Protein AF-A0AAZ3PY47-F1 (afdb_monomer)

Foldseek 3Di:
DVVVVVVVVVVPPPVPPVVVVVVVVVVVVVVVVVVVVVVVVVVVVVVVVVVVVVVVVVVVVVVVVVVVVVVVVVVVVVPPPVPVVVVVVVVVVVVVVVVVVVVVVVVVVVVVVVVVVVVCVVVVDDDPVVDDDDDDPPDPVVVVVVVVVVVVVVVVVVVVVVVVVVVCCVVVDDDDPDDDDDDPPPPDPPPPVSVVVVVVVVVVVVVVVVVVVVVVVVVVVVQVVCCVPPQWRWDDDDPQKIWTDGVPDPDPPDIWIWGDDPDPDDDIDTDDDDDD

Sequence (276 aa):
MRAILESYDSELSSSDYTPQLSRRLREAEDVLTKTQNHNTEMEVLLTKAQEESGALKLQVQTMELELEVMKKQQDSVAEGNPLATNEEVNTLRLKIEELEGERQRLEEQNNVLELRLERHNLQGDYNPVKTKVLHFSLNPTSMAKQQRVEEVEALRAEVECLRERLRSLQTGGAVPLAAAAGETSLSLPPSQEVLDLRKQMETAELKNQRLKEVFQRKIQEFRTVCYVLTGYQIDITTENQYRLTSVYAEHMDDSLLFKVQTHKMGDGEMKGEMGG

Mean predicted aligned error: 21.72 Å

Solvent-accessible surface area (backbone atoms only — not comparable to full-atom values): 16047 Å² total; per-residue (Å²): 113,65,72,62,49,52,52,55,56,52,71,69,39,80,86,61,49,66,67,54,53,55,50,53,50,49,54,49,50,53,49,49,52,51,52,50,52,50,50,54,51,50,52,52,52,50,52,51,53,52,52,54,53,50,54,51,52,52,52,51,54,52,53,53,52,52,51,55,52,53,49,54,52,52,55,59,58,64,70,57,53,64,62,64,55,46,52,50,51,49,54,51,50,53,49,48,53,52,51,51,52,52,49,51,54,50,50,54,51,47,53,54,49,48,54,51,48,51,54,39,50,76,72,65,60,77,54,75,90,84,48,85,90,83,77,69,87,88,34,75,68,55,52,53,52,49,51,54,49,53,52,53,50,49,53,47,51,51,53,48,50,51,50,49,53,50,48,51,47,56,74,72,47,80,78,76,102,80,76,80,92,72,87,78,83,72,86,64,78,75,50,72,65,55,52,51,50,48,52,50,48,52,53,51,50,52,50,52,50,52,49,52,52,51,50,52,50,51,51,51,52,50,37,50,51,44,24,74,75,71,41,35,44,68,42,80,77,55,96,58,30,39,36,35,34,49,76,83,47,93,48,97,81,54,53,47,47,34,44,60,61,94,56,92,74,93,65,74,52,78,55,85,71,82,84,129

Organism: Oncorhynchus tshawyts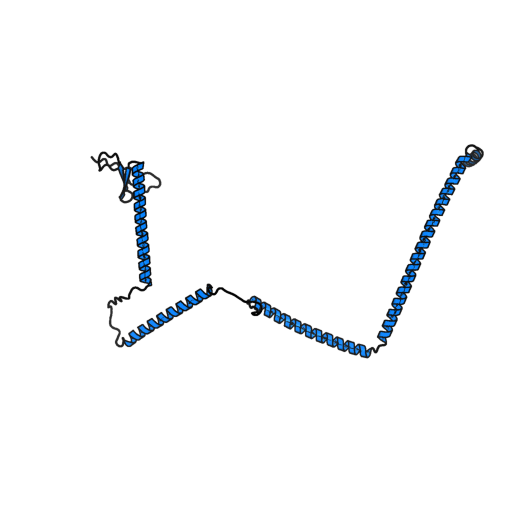cha (NCBI:txid74940)

Nearest PDB structures (foldseek):
  7b1h-assembly2_E  TM=8.082E-01  e=1.335E-08  Homo sapiens
  7b1h-assembly1_A  TM=8.902E-01  e=7.809E-08  Homo sapiens
  7b1j-assembly1_A  TM=8.615E-01  e=1.378E-07  Homo sapiens
  7b1j-assembly1_B  TM=8.310E-01  e=1.563E-07  Homo sapiens
  4dzo-assembly1_A  TM=7.255E-01  e=6.883E-08  Homo sapiens

Structure (mmCIF, N/CA/C/O backbone):
data_AF-A0AAZ3PY47-F1
#
_entry.id   AF-A0AAZ3PY47-F1
#
loop_
_atom_site.group_PDB
_atom_site.id
_atom_site.type_symbol
_atom_site.label_atom_id
_atom_site.label_alt_id
_atom_site.label_comp_id
_atom_site.label_asym_id
_atom_site.label_entity_id
_atom_site.label_seq_id
_atom_site.pdbx_PDB_ins_code
_atom_site.Cartn_x
_atom_site.Cartn_y
_atom_site.Cartn_z
_atom_site.occupancy
_atom_site.B_iso_or_equiv
_atom_site.auth_seq_id
_atom_site.auth_comp_id
_atom_site.auth_asym_id
_atom_site.auth_atom_id
_atom_site.pdbx_PDB_model_num
ATOM 1 N N . MET A 1 1 ? -55.418 62.988 86.300 1.00 54.75 1 MET A N 1
ATOM 2 C CA . MET A 1 1 ? -56.729 63.018 86.990 1.00 54.75 1 MET A CA 1
ATOM 3 C C . MET A 1 1 ? -57.811 63.747 86.192 1.00 54.75 1 MET A C 1
ATOM 5 O O . MET A 1 1 ? -58.896 63.198 86.134 1.00 54.75 1 MET A O 1
ATOM 9 N N . ARG A 1 2 ? -57.550 64.883 85.512 1.00 50.84 2 ARG A N 1
ATOM 10 C CA . ARG A 1 2 ? -58.555 65.504 84.612 1.00 50.84 2 ARG A CA 1
ATOM 11 C C . ARG A 1 2 ? -58.967 64.633 83.422 1.00 50.84 2 ARG A C 1
ATOM 13 O O . ARG A 1 2 ? -60.152 64.509 83.208 1.00 50.84 2 ARG A O 1
ATOM 20 N N . ALA A 1 3 ? -58.037 63.948 82.753 1.00 58.88 3 ALA A N 1
ATOM 21 C CA . ALA A 1 3 ? -58.363 63.123 81.577 1.00 58.88 3 ALA A CA 1
ATOM 22 C C . ALA A 1 3 ? -59.323 61.944 81.862 1.00 58.88 3 ALA A C 1
ATOM 24 O O . ALA A 1 3 ? -60.084 61.550 80.990 1.00 58.88 3 ALA A O 1
ATOM 25 N N . ILE A 1 4 ? -59.295 61.391 83.083 1.00 61.53 4 ILE A N 1
ATOM 26 C CA . ILE A 1 4 ? -60.211 60.318 83.522 1.00 61.53 4 ILE A CA 1
ATOM 27 C C . ILE A 1 4 ? -61.574 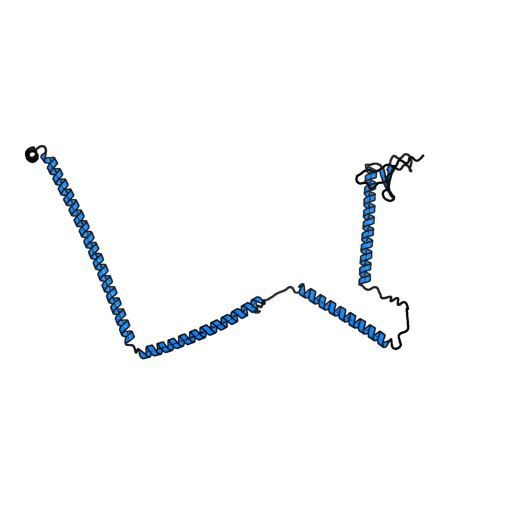60.908 83.915 1.00 61.53 4 ILE A C 1
ATOM 29 O O . ILE A 1 4 ? -62.609 60.289 83.724 1.00 61.53 4 ILE A O 1
ATOM 33 N N . LEU A 1 5 ? -61.586 62.128 84.453 1.00 57.84 5 LEU A N 1
ATOM 34 C CA . LEU A 1 5 ? -62.830 62.849 84.715 1.00 57.84 5 LEU A CA 1
ATOM 35 C C . LEU A 1 5 ? -63.483 63.326 83.410 1.00 57.84 5 LEU A C 1
ATOM 37 O O . LEU A 1 5 ? -64.683 63.166 83.268 1.00 57.84 5 LEU A O 1
ATOM 41 N N . GLU A 1 6 ? -62.705 63.797 82.431 1.00 61.56 6 GLU A N 1
ATOM 42 C CA . GLU A 1 6 ? -63.175 64.108 81.073 1.00 61.56 6 GLU A CA 1
ATOM 43 C C . GLU A 1 6 ? -63.691 62.864 80.348 1.00 61.56 6 GLU A C 1
ATOM 45 O O . GLU A 1 6 ? -64.690 62.964 79.642 1.00 61.56 6 GLU A O 1
ATOM 50 N N . SER A 1 7 ? -63.080 61.685 80.548 1.00 61.81 7 SER A N 1
ATOM 51 C CA . SER A 1 7 ? -63.635 60.447 79.989 1.00 61.81 7 SER A CA 1
ATOM 52 C C . SER A 1 7 ? -64.997 60.115 80.607 1.00 61.81 7 SER A C 1
ATOM 54 O O . SER A 1 7 ? -65.922 59.804 79.868 1.00 61.81 7 SER A O 1
ATOM 56 N N . TYR A 1 8 ? -65.161 60.273 81.925 1.00 60.69 8 TYR A N 1
ATOM 57 C CA . TYR A 1 8 ? -66.451 60.074 82.603 1.00 60.69 8 TYR A CA 1
ATOM 58 C C . TYR A 1 8 ? -67.503 61.147 82.256 1.00 60.69 8 TYR A C 1
ATOM 60 O O . TYR A 1 8 ? -68.677 60.811 82.120 1.00 60.69 8 TYR A O 1
ATOM 68 N N . ASP A 1 9 ? -67.111 62.410 82.053 1.00 56.94 9 ASP A N 1
ATOM 69 C CA . ASP A 1 9 ? -68.027 63.471 81.596 1.00 56.94 9 ASP A CA 1
ATOM 70 C C . ASP A 1 9 ? -68.456 63.254 80.134 1.00 56.94 9 ASP A C 1
ATOM 72 O O . ASP A 1 9 ? -69.614 63.495 79.791 1.00 56.94 9 ASP A O 1
ATOM 76 N N . SER A 1 10 ? -67.570 62.726 79.278 1.00 57.78 10 SER A N 1
ATOM 77 C CA . SER A 1 10 ? -67.934 62.317 77.912 1.00 57.78 10 SER A CA 1
ATOM 78 C C . SER A 1 10 ? -68.820 61.064 77.862 1.00 57.78 10 SER A C 1
ATOM 80 O O . SER A 1 10 ? -69.597 60.906 76.928 1.00 57.78 10 SER A O 1
ATOM 82 N N . GLU A 1 11 ? -68.775 60.192 78.877 1.00 58.62 11 GLU A N 1
ATOM 83 C CA . GLU A 1 11 ? -69.677 59.032 78.984 1.00 58.62 11 GLU A CA 1
ATOM 84 C C . GLU A 1 11 ? -71.129 59.426 79.323 1.00 58.62 11 GLU A C 1
ATOM 86 O O . GLU A 1 11 ? -72.047 58.626 79.135 1.00 58.62 11 GLU A O 1
ATOM 91 N N . LEU A 1 12 ? -71.364 60.663 79.777 1.00 54.53 12 LEU A N 1
ATOM 92 C CA . LEU A 1 12 ? -72.698 61.193 80.081 1.00 54.53 12 LEU A CA 1
ATOM 93 C C . LEU A 1 12 ? -73.319 61.988 78.914 1.00 54.53 12 LEU A C 1
ATOM 95 O O . LEU A 1 12 ? -74.522 62.271 78.951 1.00 54.53 12 LEU A O 1
ATOM 99 N N . SER A 1 13 ? -72.560 62.318 77.856 1.00 55.88 13 SER A N 1
ATOM 100 C CA . SER A 1 13 ? -73.110 62.939 76.643 1.00 55.88 13 SER A CA 1
ATOM 101 C C . SER A 1 13 ? -73.646 61.870 75.680 1.00 55.88 13 SER A C 1
ATOM 103 O O . SER A 1 13 ? -72.937 61.217 74.918 1.00 55.88 13 SER A O 1
ATOM 105 N N . SER A 1 14 ? -74.968 61.707 75.677 1.00 56.72 14 SER A N 1
ATOM 106 C CA . SER A 1 14 ? -75.684 60.757 74.807 1.00 56.72 14 SER A CA 1
ATOM 107 C C . SER A 1 14 ? -75.451 60.946 73.294 1.00 56.72 14 SER A C 1
ATOM 109 O O . SER A 1 14 ? -75.757 60.034 72.525 1.00 56.72 14 SER A O 1
ATOM 111 N N . SER A 1 15 ? -74.889 62.077 72.844 1.00 58.06 15 SER A N 1
ATOM 112 C CA . SER A 1 15 ? -74.589 62.320 71.425 1.00 58.06 15 SER A CA 1
ATOM 113 C C . SER A 1 15 ? -73.331 61.605 70.915 1.00 58.06 15 SER A C 1
ATOM 115 O O . SER A 1 15 ? -73.292 61.257 69.736 1.00 58.06 15 SER A O 1
ATOM 117 N N . ASP A 1 16 ? -72.342 61.326 71.774 1.00 55.41 16 ASP A N 1
ATOM 118 C CA . ASP A 1 16 ? -71.032 60.777 71.363 1.00 55.41 16 ASP A CA 1
ATOM 119 C C . ASP A 1 16 ? -70.881 59.264 71.630 1.00 55.41 16 ASP A C 1
ATOM 121 O O . ASP A 1 16 ? -69.935 58.624 71.163 1.00 55.41 16 ASP A O 1
ATOM 125 N N . TYR A 1 17 ? -71.853 58.664 72.323 1.00 64.81 17 TYR A N 1
ATOM 126 C CA . TYR A 1 17 ? -71.844 57.270 72.788 1.00 64.81 17 TYR A CA 1
ATOM 127 C C . TYR A 1 17 ? -71.986 56.222 71.660 1.00 64.81 17 TYR A C 1
ATOM 129 O O . TYR A 1 17 ? -71.305 55.192 71.633 1.00 64.81 17 TYR A O 1
ATOM 137 N N . THR A 1 18 ? -72.841 56.491 70.673 1.00 70.31 18 THR A N 1
ATOM 138 C CA . THR A 1 18 ? -73.156 55.566 69.566 1.00 70.31 18 THR A CA 1
ATOM 139 C C . THR A 1 18 ? -71.958 55.218 68.651 1.00 70.31 18 THR A C 1
ATOM 141 O O . THR A 1 18 ? -71.765 54.033 68.340 1.00 70.31 18 THR A O 1
ATOM 144 N N . PRO A 1 19 ? -71.108 56.173 68.208 1.00 75.19 19 PRO A N 1
ATOM 145 C CA . PRO A 1 19 ? -69.948 55.854 67.366 1.00 75.19 19 PRO A CA 1
ATOM 146 C C . PRO A 1 19 ? -68.824 55.121 68.119 1.00 75.19 19 PRO A C 1
ATOM 148 O O . PRO A 1 19 ? -68.133 54.289 67.527 1.00 75.19 19 PRO A O 1
ATOM 151 N N . GLN A 1 20 ? -68.650 55.378 69.419 1.00 78.44 20 GLN A N 1
ATOM 152 C CA . GLN A 1 20 ? -67.618 54.738 70.244 1.00 78.44 20 GLN A CA 1
ATOM 153 C C . GLN A 1 20 ? -67.918 53.250 70.481 1.00 78.44 20 GLN A C 1
ATOM 155 O O . GLN A 1 20 ? -67.022 52.412 70.349 1.00 78.44 20 GLN A O 1
ATOM 160 N N . LEU A 1 21 ? -69.180 52.897 70.751 1.00 80.31 21 LEU A N 1
ATOM 161 C CA . LEU A 1 21 ? -69.612 51.502 70.893 1.00 80.31 21 LEU A CA 1
ATOM 162 C C . LEU A 1 21 ? -69.432 50.717 69.585 1.00 80.31 21 LEU A C 1
ATOM 164 O O . LEU A 1 21 ? -68.900 49.610 69.595 1.00 80.31 21 LEU A O 1
ATOM 168 N N . SER A 1 22 ? -69.800 51.324 68.453 1.00 82.50 22 SER A N 1
ATOM 169 C CA . SER A 1 22 ? -69.640 50.724 67.120 1.00 82.50 22 SER A CA 1
ATOM 170 C C . SER A 1 22 ? -68.170 50.459 66.775 1.00 82.50 22 SER A C 1
ATOM 172 O O . SER A 1 22 ? -67.844 49.449 66.154 1.00 82.50 22 SER A O 1
ATOM 174 N N . ARG A 1 23 ? -67.261 51.343 67.210 1.00 84.69 23 ARG A N 1
ATOM 175 C CA . ARG A 1 23 ? -65.814 51.146 67.064 1.00 84.69 23 ARG A CA 1
ATOM 176 C C . ARG A 1 23 ? -65.310 49.970 67.905 1.00 84.69 23 ARG A C 1
ATOM 178 O O . ARG A 1 23 ? -64.588 49.137 67.372 1.00 84.69 23 ARG A O 1
ATOM 185 N N . ARG A 1 24 ? -65.714 49.870 69.178 1.00 85.19 24 ARG A N 1
ATOM 186 C CA . ARG A 1 24 ? -65.320 48.745 70.051 1.00 85.19 24 ARG A CA 1
ATOM 187 C C . ARG A 1 24 ? -65.887 47.412 69.571 1.00 85.19 24 ARG A C 1
ATOM 189 O O . ARG A 1 24 ? -65.191 46.406 69.655 1.00 85.19 24 ARG A O 1
ATOM 196 N N . LEU A 1 25 ? -67.116 47.406 69.052 1.00 87.19 25 LEU A N 1
ATOM 197 C CA . LEU A 1 25 ? -67.716 46.222 68.440 1.00 87.19 25 LEU A CA 1
ATOM 198 C C . LEU A 1 25 ? -66.896 45.765 67.228 1.00 87.19 25 LEU A C 1
ATOM 200 O O . LEU A 1 25 ? -66.514 44.604 67.171 1.00 87.19 25 LEU A O 1
ATOM 204 N N . ARG A 1 26 ? -66.533 46.690 66.328 1.00 88.62 26 ARG A N 1
ATOM 205 C CA . ARG A 1 26 ? -65.683 46.382 65.169 1.00 88.62 26 ARG A CA 1
ATOM 206 C C . ARG A 1 26 ? -64.303 45.866 65.577 1.00 88.62 26 ARG A C 1
ATOM 208 O O . ARG A 1 26 ? -63.831 44.890 65.017 1.00 88.62 26 ARG A O 1
ATOM 215 N N . GLU A 1 27 ? -63.665 46.488 66.568 1.00 89.81 27 GLU A N 1
ATOM 216 C CA . GLU A 1 27 ? -62.376 46.023 67.097 1.00 89.81 27 GLU A CA 1
ATOM 217 C C . GLU A 1 27 ? -62.490 44.606 67.698 1.00 89.81 27 GLU A C 1
ATOM 219 O O . GLU A 1 27 ? -61.600 43.781 67.496 1.00 89.81 27 GLU A O 1
ATOM 224 N N . ALA A 1 28 ? -63.590 44.292 68.391 1.00 87.75 28 ALA A N 1
ATOM 225 C CA . ALA A 1 28 ? -63.849 42.955 68.926 1.00 87.75 28 ALA A CA 1
ATOM 226 C C . ALA A 1 28 ? -64.136 41.920 67.821 1.00 87.75 28 ALA A C 1
ATOM 228 O O . ALA A 1 28 ? -63.630 40.802 67.896 1.00 87.75 28 ALA A O 1
ATOM 229 N N . GLU A 1 29 ? -64.893 42.287 66.786 1.00 90.88 29 GLU A N 1
ATOM 230 C CA . GLU A 1 29 ? -65.136 41.459 65.596 1.00 90.88 29 GLU A CA 1
ATOM 231 C C . GLU A 1 29 ? -63.836 41.204 64.813 1.00 90.88 29 GLU A C 1
ATOM 233 O O . GLU A 1 29 ? -63.563 40.072 64.413 1.00 90.88 29 GLU A O 1
ATOM 238 N N . ASP A 1 30 ? -62.975 42.213 64.664 1.00 94.12 30 ASP A N 1
ATOM 239 C CA . ASP A 1 30 ? -61.656 42.081 64.036 1.00 94.12 30 ASP A CA 1
ATOM 240 C C . ASP A 1 30 ? -60.734 41.147 64.836 1.00 94.12 30 ASP A C 1
ATOM 242 O O . ASP A 1 30 ? -59.977 40.361 64.263 1.00 94.12 30 ASP A O 1
ATOM 246 N N . VAL A 1 31 ? -60.771 41.210 66.171 1.00 93.44 31 VAL A N 1
ATOM 247 C CA . VAL A 1 31 ? -60.013 40.277 67.020 1.00 93.44 31 VAL A CA 1
ATOM 248 C C . VAL A 1 31 ? -60.589 38.867 66.913 1.00 93.44 31 VAL A C 1
ATOM 250 O O . VAL A 1 31 ? -59.824 37.922 66.735 1.00 93.44 31 VAL A O 1
ATOM 253 N N . LEU A 1 32 ? -61.914 38.716 66.953 1.00 94.50 32 LEU A N 1
ATOM 254 C CA . LEU A 1 32 ? -62.579 37.418 66.841 1.00 94.50 32 LEU A CA 1
ATOM 255 C C . LEU A 1 32 ? -62.263 36.742 65.504 1.00 94.50 32 LEU A C 1
ATOM 257 O O . LEU A 1 32 ? -61.883 35.574 65.486 1.00 94.50 32 LEU A O 1
ATOM 261 N N . THR A 1 33 ? -62.362 37.479 64.397 1.00 93.94 33 THR A N 1
ATOM 262 C CA . THR A 1 33 ? -62.039 36.964 63.058 1.00 93.94 33 THR A CA 1
ATOM 263 C C . THR A 1 33 ? -60.568 36.575 62.942 1.00 93.94 33 THR A C 1
ATOM 265 O O . THR A 1 33 ? -60.266 35.510 62.408 1.00 93.94 33 THR A O 1
ATOM 268 N N . LYS A 1 34 ? -59.639 37.361 63.504 1.00 95.38 34 LYS A N 1
ATOM 269 C CA . LYS A 1 34 ? -58.212 36.992 63.565 1.00 95.38 34 LYS A CA 1
ATOM 270 C C . LYS A 1 34 ? -57.974 35.723 64.376 1.00 95.38 34 LYS A C 1
ATOM 272 O O . LYS A 1 34 ? -57.234 34.854 63.922 1.00 95.38 34 LYS A O 1
ATOM 277 N N . THR A 1 35 ? -58.593 35.595 65.547 1.00 94.62 35 THR A N 1
ATOM 278 C CA . THR A 1 35 ? -58.472 34.392 66.381 1.00 94.62 35 THR A CA 1
ATOM 279 C C . THR A 1 35 ? -59.083 33.176 65.695 1.00 94.62 35 THR A C 1
ATOM 281 O O . THR A 1 35 ? -58.491 32.102 65.733 1.00 94.62 35 THR A O 1
ATOM 284 N N . GLN A 1 36 ? -60.225 33.333 65.025 1.00 94.62 36 GLN A N 1
ATOM 285 C CA . GLN A 1 36 ? -60.854 32.255 64.271 1.00 94.62 36 GLN A CA 1
ATOM 286 C C . GLN A 1 36 ? -59.967 31.809 63.105 1.00 94.62 36 GLN A C 1
ATOM 288 O O . GLN A 1 36 ? -59.697 30.619 62.983 1.00 94.62 36 GLN A O 1
ATOM 293 N N . ASN A 1 37 ? -59.435 32.749 62.319 1.00 95.25 37 ASN A N 1
ATOM 294 C CA . ASN A 1 37 ? -58.496 32.446 61.238 1.00 95.25 37 ASN A CA 1
ATOM 295 C C . ASN A 1 37 ? -57.243 31.730 61.766 1.00 95.25 37 ASN A C 1
ATOM 297 O O . ASN A 1 37 ? -56.838 30.715 61.206 1.00 95.25 37 ASN A O 1
ATOM 301 N N . HIS A 1 38 ? -56.674 32.196 62.880 1.00 95.75 38 HIS A N 1
ATOM 302 C CA . HIS A 1 38 ? -55.526 31.542 63.503 1.00 95.75 38 HIS A CA 1
ATOM 303 C C . HIS A 1 38 ? -55.852 30.127 64.003 1.00 95.75 38 HIS A C 1
ATOM 305 O O . HIS A 1 38 ? -55.064 29.214 63.788 1.00 95.75 38 HIS A O 1
ATOM 311 N N . ASN A 1 39 ? -57.025 29.910 64.609 1.00 93.44 39 ASN A N 1
ATOM 312 C CA . ASN A 1 39 ? -57.463 28.567 65.000 1.00 93.44 39 ASN A CA 1
ATOM 313 C C . ASN A 1 39 ? -57.589 27.645 63.782 1.00 93.44 39 ASN A C 1
ATOM 315 O O . ASN A 1 39 ? -57.079 26.530 63.824 1.00 93.44 39 ASN A O 1
ATOM 319 N N . THR A 1 40 ? -58.181 28.119 62.678 1.00 96.25 40 THR A N 1
ATOM 320 C CA . THR A 1 40 ? -58.256 27.314 61.448 1.00 96.25 40 THR A CA 1
ATOM 321 C C . THR A 1 40 ? -56.875 27.008 60.869 1.00 96.25 40 THR A C 1
ATOM 323 O O . THR A 1 40 ? -56.629 25.895 60.415 1.00 96.25 40 THR A O 1
ATOM 326 N N . GLU A 1 41 ? -55.937 27.957 60.931 1.00 96.38 41 GLU A N 1
ATOM 327 C CA . GLU A 1 41 ? -54.557 27.747 60.489 1.00 96.38 41 GLU A CA 1
ATOM 328 C C . GLU A 1 41 ? -53.843 26.703 61.362 1.00 96.38 41 GLU A C 1
ATOM 330 O O . GLU A 1 41 ? -53.192 25.797 60.841 1.00 96.38 41 GLU A O 1
ATOM 335 N N . MET A 1 42 ? -54.020 26.767 62.684 1.00 96.06 42 MET A N 1
ATOM 336 C CA . MET A 1 42 ? -53.454 25.793 63.618 1.00 96.06 42 MET A CA 1
ATOM 337 C C . MET A 1 42 ? -54.044 24.388 63.438 1.00 96.06 42 MET A C 1
ATOM 339 O O . MET A 1 42 ? -53.301 23.411 63.518 1.00 96.06 42 MET A O 1
ATOM 343 N N . GLU A 1 43 ? -55.341 24.262 63.150 1.00 95.12 43 GLU A N 1
ATOM 344 C CA . GLU A 1 43 ? -55.978 22.976 62.825 1.00 95.12 43 GLU A CA 1
ATOM 345 C C . GLU A 1 43 ? -55.414 22.373 61.528 1.00 95.12 43 GLU A C 1
ATOM 347 O O . GLU A 1 43 ? -55.128 21.173 61.468 1.00 95.12 43 GLU A O 1
ATOM 352 N N . VAL A 1 44 ? -55.175 23.200 60.505 1.00 96.50 44 VAL A N 1
ATOM 353 C CA . VAL A 1 44 ? -54.531 22.765 59.254 1.00 96.50 44 VAL A CA 1
ATOM 354 C C . VAL A 1 44 ? -53.089 22.310 59.502 1.00 96.50 44 VAL A C 1
ATOM 356 O O . VAL A 1 44 ? -52.666 21.275 58.989 1.00 96.50 44 VAL A O 1
ATOM 359 N N . LEU A 1 45 ? -52.321 23.035 60.319 1.00 96.69 45 LEU A N 1
ATOM 360 C CA . LEU A 1 45 ? -50.956 22.626 60.661 1.00 96.69 45 LEU A CA 1
ATOM 361 C C . LEU A 1 45 ? -50.928 21.325 61.472 1.00 96.69 45 LEU A C 1
ATOM 363 O O . LEU A 1 45 ? -50.074 20.472 61.231 1.00 96.69 45 LEU A O 1
ATOM 367 N N . LEU A 1 46 ? -51.868 21.150 62.402 1.00 96.44 46 LEU A N 1
ATOM 368 C CA . LEU A 1 46 ? -51.966 19.947 63.225 1.00 96.44 46 LEU A CA 1
ATOM 369 C C . LEU A 1 46 ? -52.343 18.716 62.391 1.00 96.44 46 LEU A C 1
ATOM 371 O O . LEU A 1 46 ? -51.713 17.668 62.530 1.00 96.44 46 LEU A O 1
ATOM 375 N N . THR A 1 47 ? -53.321 18.849 61.493 1.00 95.62 47 THR A N 1
ATOM 376 C CA . THR A 1 47 ? -53.713 17.767 60.575 1.00 95.62 47 THR A CA 1
ATOM 377 C C . THR A 1 47 ? -52.564 17.380 59.648 1.00 95.62 47 THR A C 1
ATOM 379 O O . THR A 1 47 ? -52.230 16.198 59.561 1.00 95.62 47 THR A O 1
ATOM 382 N N . LYS A 1 48 ? -51.866 18.362 59.065 1.00 96.31 48 LYS A N 1
ATOM 383 C CA . LYS A 1 48 ? -50.676 18.116 58.241 1.00 96.31 48 LYS A CA 1
ATOM 384 C C . LYS A 1 48 ? -49.566 17.390 59.011 1.00 96.31 48 LYS A C 1
ATOM 386 O O . LYS A 1 48 ? -49.028 16.398 58.525 1.00 96.31 48 LYS A O 1
ATOM 391 N N . ALA A 1 49 ? -49.244 17.834 60.226 1.00 95.88 49 ALA A N 1
ATOM 392 C CA . ALA A 1 49 ? -48.229 17.183 61.058 1.00 95.88 49 ALA A CA 1
ATOM 393 C C . ALA A 1 49 ? -48.619 15.740 61.436 1.00 95.88 49 ALA A C 1
ATOM 395 O O . ALA A 1 49 ? -47.763 14.857 61.529 1.00 95.88 49 ALA A O 1
ATOM 396 N N . GLN A 1 50 ? -49.914 15.480 61.640 1.00 95.12 50 GLN A N 1
ATOM 397 C CA . GLN A 1 50 ? -50.421 14.146 61.944 1.00 95.12 50 GLN A CA 1
ATOM 398 C C . GLN A 1 50 ? -50.327 13.200 60.736 1.00 95.12 50 GLN A C 1
ATOM 400 O O . GLN A 1 50 ? -49.942 12.041 60.908 1.00 95.12 50 GLN A O 1
ATOM 405 N N . GLU A 1 51 ? -50.609 13.686 59.525 1.00 96.00 51 GLU A N 1
ATOM 406 C CA . GLU A 1 51 ? -50.417 12.935 58.277 1.00 96.00 51 GLU A CA 1
ATOM 407 C C . GLU A 1 51 ? -48.937 12.607 58.029 1.00 96.00 51 GLU A C 1
ATOM 409 O O . GLU A 1 51 ? -48.597 11.448 57.779 1.00 96.00 51 GLU A O 1
ATOM 414 N N . GLU A 1 52 ? -48.040 13.589 58.180 1.00 95.88 52 GLU A N 1
ATOM 415 C CA . GLU A 1 52 ? -46.589 13.396 58.036 1.00 95.88 52 GLU A CA 1
ATOM 416 C C . GLU A 1 52 ? -46.046 12.382 59.060 1.00 95.88 52 GLU A C 1
ATOM 418 O O . GLU A 1 52 ? -45.279 11.481 58.710 1.00 95.88 52 GLU A O 1
ATOM 423 N N . SER A 1 53 ? -46.494 12.460 60.319 1.00 94.25 53 SER A N 1
ATOM 424 C CA . SER A 1 53 ? -46.135 11.479 61.354 1.00 94.25 53 SER A CA 1
ATOM 425 C C . SER A 1 53 ? -46.638 10.070 61.019 1.00 94.25 53 SER A C 1
ATOM 427 O O . SER A 1 53 ? -45.924 9.088 61.243 1.00 94.25 53 SER A O 1
ATOM 429 N N . GLY A 1 54 ? -47.850 9.952 60.470 1.00 95.75 54 GLY A N 1
ATOM 430 C CA . GLY A 1 54 ? -48.408 8.681 60.008 1.00 95.75 54 GLY A CA 1
ATOM 431 C C . GLY A 1 54 ? -47.595 8.068 58.866 1.00 95.75 54 GLY A C 1
ATOM 432 O O . GLY A 1 54 ? -47.249 6.887 58.924 1.00 95.75 54 GLY A O 1
ATOM 433 N N . ALA A 1 55 ? -47.223 8.878 57.873 1.00 95.50 55 ALA A N 1
ATOM 434 C CA . ALA A 1 55 ? -46.414 8.444 56.737 1.00 95.50 55 ALA A CA 1
ATOM 435 C C . ALA A 1 55 ? -45.025 7.945 57.170 1.00 95.50 55 ALA A C 1
ATOM 437 O O . ALA A 1 55 ? -44.597 6.868 56.752 1.00 95.50 55 ALA A O 1
ATOM 438 N N . LEU A 1 56 ? -44.347 8.678 58.060 1.00 95.12 56 LEU A N 1
ATOM 439 C CA . LEU A 1 56 ? -43.037 8.275 58.580 1.00 95.12 56 LEU A CA 1
ATOM 440 C C . LEU A 1 56 ? -43.102 6.962 59.372 1.00 95.12 56 LEU A C 1
ATOM 442 O O . LEU A 1 56 ? -42.228 6.113 59.217 1.00 95.12 56 LEU A O 1
ATOM 446 N N . LYS A 1 57 ? -44.150 6.743 60.177 1.00 96.38 57 LYS A N 1
ATOM 447 C CA . LYS A 1 57 ? -44.332 5.474 60.909 1.00 96.38 57 LYS A CA 1
ATOM 448 C C . LYS A 1 57 ? -44.479 4.276 59.973 1.00 96.38 57 LYS A C 1
ATOM 450 O O . LYS A 1 57 ? -43.902 3.227 60.246 1.00 96.38 57 LYS A O 1
ATOM 455 N N . LEU A 1 58 ? -45.223 4.429 58.877 1.00 95.12 58 LEU A N 1
ATOM 456 C CA . LEU A 1 58 ? -45.374 3.369 57.876 1.00 95.12 58 LEU A CA 1
ATOM 457 C C . LEU A 1 58 ? -44.050 3.065 57.167 1.00 95.12 58 LEU A C 1
ATOM 459 O O . LEU A 1 58 ? -43.730 1.896 56.951 1.00 95.12 58 LEU A O 1
ATOM 463 N N . GLN A 1 59 ? -43.255 4.093 56.852 1.00 95.25 59 GLN A N 1
ATOM 464 C CA . GLN A 1 59 ? -41.921 3.898 56.279 1.00 95.25 59 GLN A CA 1
ATOM 465 C C . GLN A 1 59 ? -41.006 3.125 57.233 1.00 95.25 59 GLN A C 1
ATOM 467 O O . GLN A 1 59 ? -40.390 2.149 56.815 1.00 95.25 59 GLN A O 1
ATOM 472 N N . VAL A 1 60 ? -40.976 3.497 58.517 1.00 95.56 60 VAL A N 1
ATOM 473 C CA . VAL A 1 60 ? -40.170 2.796 59.530 1.00 95.56 60 VAL A CA 1
ATOM 474 C C . VAL A 1 60 ? -40.580 1.326 59.646 1.00 95.56 60 VAL A C 1
ATOM 476 O O . VAL A 1 60 ? -39.718 0.459 59.555 1.00 95.56 60 VAL A O 1
ATOM 479 N N . GLN A 1 61 ? -41.879 1.025 59.746 1.00 95.38 61 GLN A N 1
ATOM 480 C CA . GLN A 1 61 ? -42.355 -0.366 59.804 1.00 95.38 61 GLN A CA 1
ATOM 481 C C . GLN A 1 61 ? -41.986 -1.170 58.553 1.00 95.38 61 GLN A C 1
ATOM 483 O O . GLN A 1 61 ? -41.646 -2.348 58.649 1.00 95.38 61 GLN A O 1
ATOM 488 N N . THR A 1 62 ? -42.034 -0.542 57.376 1.00 94.56 62 THR A N 1
ATOM 489 C CA . THR A 1 62 ? -41.649 -1.200 56.119 1.00 94.56 62 THR A CA 1
ATOM 490 C C . THR A 1 62 ? -40.161 -1.556 56.131 1.00 94.56 62 THR A C 1
ATOM 492 O O . THR A 1 62 ? -39.803 -2.701 55.863 1.00 94.56 62 THR A O 1
ATOM 495 N N . MET A 1 63 ? -39.300 -0.615 56.529 1.00 93.94 63 MET A N 1
ATOM 496 C CA . MET A 1 63 ? -37.855 -0.846 56.623 1.00 93.94 63 MET A CA 1
ATOM 497 C C . MET A 1 63 ? -37.491 -1.886 57.696 1.00 93.94 63 MET A C 1
ATOM 499 O O . MET A 1 63 ? -36.586 -2.691 57.489 1.00 93.94 63 MET A O 1
ATOM 503 N N . GLU A 1 64 ? -38.195 -1.915 58.830 1.00 94.44 64 GLU A N 1
ATOM 504 C CA . GLU A 1 64 ? -37.995 -2.928 59.878 1.00 94.44 64 GLU A CA 1
ATOM 505 C C . GLU A 1 64 ? -38.299 -4.347 59.374 1.00 94.44 64 GLU A C 1
ATOM 507 O O . GLU A 1 64 ? -37.539 -5.279 59.645 1.00 94.44 64 GLU A O 1
ATOM 512 N N . LEU A 1 65 ? -39.374 -4.514 58.596 1.00 93.62 65 LEU A N 1
ATOM 513 C CA . LEU A 1 65 ? -39.716 -5.802 57.989 1.00 93.62 65 LEU A CA 1
ATOM 514 C C . LEU A 1 65 ? -38.681 -6.239 56.947 1.00 93.62 65 LEU A C 1
ATOM 516 O O . LEU A 1 65 ? -38.304 -7.411 56.921 1.00 93.62 65 LEU A O 1
ATOM 520 N N . GLU A 1 66 ? -38.191 -5.316 56.116 1.00 93.81 66 GLU A N 1
ATOM 521 C CA . GLU A 1 66 ? -37.128 -5.602 55.145 1.00 93.81 66 GLU A CA 1
ATOM 522 C C . GLU A 1 66 ? -35.836 -6.065 55.833 1.00 93.81 66 GLU A C 1
ATOM 524 O O . GLU A 1 66 ? -35.226 -7.049 55.406 1.00 93.81 66 GLU A O 1
ATOM 529 N N . LEU A 1 67 ? -35.448 -5.418 56.938 1.00 90.81 67 LEU A N 1
ATOM 530 C CA . LEU A 1 67 ? -34.280 -5.817 57.728 1.00 90.81 67 LEU A CA 1
ATOM 531 C C . LEU A 1 67 ? -34.438 -7.213 58.338 1.00 90.81 67 LEU A C 1
ATOM 533 O O . LEU A 1 67 ? -33.498 -8.008 58.303 1.00 90.81 67 LEU A O 1
ATOM 537 N N . GLU A 1 68 ? -35.617 -7.539 58.862 1.00 92.12 68 GLU A N 1
ATOM 538 C CA . GLU A 1 68 ? -35.889 -8.856 59.445 1.00 92.12 68 GLU A CA 1
ATOM 539 C C . GLU A 1 68 ? -35.858 -9.973 58.385 1.00 92.12 68 GLU A C 1
ATOM 541 O O . GLU A 1 68 ? -35.366 -11.075 58.643 1.00 92.12 68 GLU A O 1
ATOM 546 N N . VAL A 1 69 ? -36.337 -9.692 57.168 1.00 90.62 69 VAL A N 1
ATOM 547 C CA . VAL A 1 69 ? -36.253 -10.629 56.036 1.00 90.62 69 VAL A CA 1
ATOM 548 C C . VAL A 1 69 ? -34.801 -10.839 55.604 1.00 90.62 69 VAL A C 1
ATOM 550 O O . VAL A 1 69 ? -34.378 -11.986 55.446 1.00 90.62 69 VAL A O 1
ATOM 553 N N . MET A 1 70 ? -34.022 -9.762 55.467 1.00 84.31 70 MET A N 1
ATOM 554 C CA . MET A 1 70 ? -32.599 -9.840 55.111 1.00 84.31 70 MET A CA 1
ATOM 555 C C . MET A 1 70 ? -31.792 -10.625 56.149 1.00 84.31 70 MET A C 1
ATOM 557 O O . MET A 1 70 ? -30.955 -11.455 55.794 1.00 84.31 70 MET A O 1
ATOM 561 N N . LYS A 1 71 ? -32.078 -10.422 57.438 1.00 85.75 71 LYS A N 1
ATOM 562 C CA . LYS A 1 71 ? -31.401 -11.128 58.529 1.00 85.75 71 LYS A CA 1
ATOM 563 C C . LYS A 1 71 ? -31.688 -12.631 58.510 1.00 85.75 71 LYS A C 1
ATOM 565 O O . LYS A 1 71 ? -30.760 -13.430 58.571 1.00 85.75 71 LYS A O 1
ATOM 570 N N . LYS A 1 72 ? -32.951 -13.025 58.317 1.00 82.25 72 LYS A N 1
ATOM 571 C CA . LYS A 1 72 ? -33.332 -14.443 58.174 1.00 82.25 72 LYS A CA 1
ATOM 572 C C . LYS A 1 72 ? -32.684 -15.107 56.962 1.00 82.25 72 LYS A C 1
ATOM 574 O O . LYS A 1 72 ? -32.283 -16.266 57.045 1.00 82.25 72 LYS A O 1
ATOM 579 N N . GLN A 1 73 ? -32.561 -14.386 55.846 1.00 76.56 73 GLN A N 1
ATOM 580 C CA . GLN A 1 73 ? -31.828 -14.880 54.678 1.00 76.56 73 GLN A CA 1
ATOM 581 C C . GLN A 1 73 ? -30.346 -15.093 55.005 1.00 76.56 73 GLN A C 1
ATOM 583 O O . GLN A 1 73 ? -29.806 -16.151 54.690 1.00 76.56 73 GLN A O 1
ATOM 588 N N . GLN A 1 74 ? -29.705 -14.147 55.693 1.00 72.31 74 GLN A N 1
ATOM 589 C CA . GLN A 1 74 ? -28.302 -14.262 56.090 1.00 72.31 74 GLN A CA 1
ATOM 590 C C . GLN A 1 74 ? -28.047 -15.448 57.035 1.00 72.31 74 GLN A C 1
ATOM 592 O O . GLN A 1 74 ? -27.103 -16.207 56.811 1.00 72.31 74 GLN A O 1
ATOM 597 N N . ASP A 1 75 ? -28.908 -15.650 58.034 1.00 70.44 75 ASP A N 1
ATOM 598 C CA . ASP A 1 75 ? -28.789 -16.764 58.983 1.00 70.44 75 ASP A CA 1
ATOM 599 C C . ASP A 1 75 ? -28.964 -18.124 58.276 1.00 70.44 75 ASP A C 1
ATOM 601 O O . ASP A 1 75 ? -28.198 -19.057 58.514 1.00 70.44 75 ASP A O 1
ATOM 605 N N . SER A 1 76 ? -29.890 -18.219 57.312 1.00 67.88 76 SER A N 1
ATOM 606 C CA . SER A 1 76 ? -30.092 -19.445 56.520 1.00 67.88 76 SER A CA 1
ATOM 607 C C . SER A 1 76 ? -28.918 -19.792 55.592 1.00 67.88 76 SER A C 1
ATOM 609 O O . SER A 1 76 ? -28.663 -20.965 55.323 1.00 67.88 76 SER A O 1
ATOM 611 N N . VAL A 1 77 ? -28.175 -18.784 55.121 1.00 62.66 77 VAL A N 1
ATOM 612 C CA . VAL A 1 77 ? -26.980 -18.969 54.281 1.00 62.66 77 VAL A CA 1
ATOM 613 C C . VAL A 1 77 ? -25.767 -19.366 55.128 1.00 62.66 77 VAL A C 1
ATOM 615 O O . VAL A 1 77 ? -24.918 -20.120 54.659 1.00 62.66 77 VAL A O 1
ATOM 618 N N . ALA A 1 78 ? -25.692 -18.917 56.384 1.00 59.22 78 ALA A N 1
ATOM 619 C CA . ALA A 1 78 ? -24.605 -19.261 57.298 1.00 59.22 78 ALA A CA 1
ATOM 620 C C . ALA A 1 78 ? -24.677 -20.713 57.821 1.00 59.22 78 ALA A C 1
ATOM 622 O O . ALA A 1 78 ? -23.636 -21.324 58.064 1.00 59.22 78 ALA A O 1
ATOM 623 N N . GLU A 1 79 ? -25.877 -21.286 57.966 1.00 56.00 79 GLU A N 1
ATOM 624 C CA . GLU A 1 79 ? -26.068 -22.676 58.425 1.00 56.00 79 GLU A CA 1
ATOM 625 C C . GLU A 1 79 ? -25.881 -23.733 57.313 1.00 56.00 79 GLU A C 1
ATOM 627 O O . GLU A 1 79 ? -25.698 -24.921 57.596 1.00 56.00 79 GLU A O 1
ATOM 632 N N . GLY A 1 80 ? -25.858 -23.320 56.042 1.00 58.44 80 GLY A N 1
ATOM 633 C CA . GLY A 1 80 ? -25.589 -24.181 54.890 1.00 58.44 80 GLY A CA 1
ATOM 634 C C . GLY A 1 80 ? -24.112 -24.576 54.771 1.00 58.44 80 GLY A C 1
ATOM 635 O O . GLY A 1 80 ? -23.374 -23.984 53.995 1.00 58.44 80 GLY A O 1
ATOM 636 N N . ASN A 1 81 ? -23.686 -25.583 55.536 1.00 58.62 81 ASN A N 1
ATOM 637 C CA . ASN A 1 81 ? -22.423 -26.329 55.410 1.00 58.62 81 ASN A CA 1
ATOM 638 C C . ASN A 1 81 ? -21.198 -25.481 54.949 1.00 58.62 81 ASN A C 1
ATOM 640 O O . ASN A 1 81 ? -20.758 -25.589 53.799 1.00 58.62 81 ASN A O 1
ATOM 644 N N . PRO A 1 82 ? -20.605 -24.652 55.835 1.00 61.81 82 PRO A N 1
ATOM 645 C CA . PRO A 1 82 ? -19.562 -23.674 55.491 1.00 61.81 82 PRO A CA 1
ATOM 646 C C . PRO A 1 82 ? -18.270 -24.292 54.930 1.00 61.81 82 PRO A C 1
ATOM 648 O O . PRO A 1 82 ? -17.449 -23.584 54.361 1.00 61.81 82 PRO A O 1
ATOM 651 N N . LEU A 1 83 ? -18.057 -25.601 55.098 1.00 59.25 83 LEU A N 1
ATOM 652 C CA . LEU A 1 83 ? -16.904 -26.325 54.551 1.00 59.25 83 LEU A CA 1
ATOM 653 C C . LEU A 1 83 ? -17.078 -26.673 53.068 1.00 59.25 83 LEU A C 1
ATOM 655 O O . LEU A 1 83 ? -16.160 -26.433 52.293 1.00 59.25 83 LEU A O 1
ATOM 659 N N . ALA A 1 84 ? -18.255 -27.164 52.666 1.00 61.69 84 ALA A N 1
ATOM 660 C CA . ALA A 1 84 ? -18.536 -27.501 51.268 1.00 61.69 84 ALA A CA 1
ATOM 661 C C . ALA A 1 84 ? -18.552 -26.242 50.390 1.00 61.69 84 ALA A C 1
ATOM 663 O O . ALA A 1 84 ? -17.952 -26.214 49.320 1.00 61.69 84 ALA A O 1
ATOM 664 N N . THR A 1 85 ? -19.136 -25.155 50.899 1.00 76.69 85 THR A N 1
ATOM 665 C CA . THR A 1 85 ? -19.112 -23.849 50.229 1.00 76.69 85 THR A CA 1
ATOM 666 C C . THR A 1 85 ? -17.704 -23.255 50.164 1.00 76.69 85 THR A C 1
ATOM 668 O O . THR A 1 85 ? -17.359 -22.625 49.172 1.00 76.69 85 THR A O 1
ATOM 671 N N . ASN A 1 86 ? -16.849 -23.467 51.168 1.00 82.06 86 ASN A N 1
ATOM 672 C CA . ASN A 1 86 ? -15.471 -22.963 51.149 1.00 82.06 86 ASN A CA 1
ATOM 673 C C . ASN A 1 86 ? -14.565 -23.779 50.210 1.00 82.06 86 ASN A C 1
ATOM 675 O O . ASN A 1 86 ? -13.766 -23.200 49.480 1.00 82.06 86 ASN A O 1
ATOM 679 N N . GLU A 1 87 ? -14.721 -25.103 50.153 1.00 84.06 87 GLU A N 1
ATOM 680 C CA . GLU A 1 87 ? -14.056 -25.947 49.150 1.00 84.06 87 GLU A CA 1
ATOM 681 C C . GLU A 1 87 ? -14.473 -25.559 47.727 1.00 84.06 87 GLU A C 1
ATOM 683 O O . GLU A 1 87 ? -13.604 -25.318 46.891 1.00 84.06 87 GLU A O 1
ATOM 688 N N . GLU A 1 88 ? -15.772 -25.383 47.469 1.00 87.06 88 GLU A N 1
ATOM 689 C CA . GLU A 1 88 ? -16.281 -24.877 46.190 1.00 87.06 88 GLU A CA 1
ATOM 690 C C . GLU A 1 88 ? -15.700 -23.497 45.858 1.00 87.06 88 GLU A C 1
ATOM 692 O O . GLU A 1 88 ? -15.167 -23.300 44.766 1.00 87.06 88 GLU A O 1
ATOM 697 N N . VAL A 1 89 ? -15.697 -22.560 46.810 1.00 88.75 89 VAL A N 1
ATOM 698 C CA . VAL A 1 89 ? -15.080 -21.234 46.638 1.00 88.75 89 VAL A CA 1
ATOM 699 C C . VAL A 1 89 ? -13.589 -21.347 46.315 1.00 88.75 89 VAL A C 1
ATOM 701 O O . VAL A 1 89 ? -13.103 -20.618 45.453 1.00 88.75 89 VAL A O 1
ATOM 704 N N . ASN A 1 90 ? -12.855 -22.266 46.942 1.00 91.75 90 ASN A N 1
ATOM 705 C CA . ASN A 1 90 ? -11.441 -22.485 46.643 1.00 91.75 90 ASN A CA 1
ATOM 706 C C . ASN A 1 90 ? -11.237 -23.108 45.255 1.00 91.75 90 ASN A C 1
ATOM 708 O O . ASN A 1 90 ? -10.341 -22.678 44.532 1.00 91.75 90 ASN A O 1
ATOM 712 N N . THR A 1 91 ? -12.090 -24.046 44.831 1.00 93.50 91 THR A N 1
ATOM 713 C CA . THR A 1 91 ? -12.037 -24.586 43.461 1.00 93.50 91 THR A CA 1
ATOM 714 C C . THR A 1 91 ? -12.348 -23.522 42.409 1.00 93.50 91 THR A C 1
ATOM 716 O O . THR A 1 91 ? -11.672 -23.453 41.385 1.00 93.50 91 THR A O 1
ATOM 719 N N . LEU A 1 92 ? -13.314 -22.639 42.680 1.00 93.31 92 LEU A N 1
ATOM 720 C CA . LEU A 1 92 ? -13.648 -21.520 41.805 1.00 93.31 92 LEU A CA 1
ATOM 721 C C . LEU A 1 92 ? -12.513 -20.497 41.749 1.00 93.31 92 LEU A C 1
ATOM 723 O O . LEU A 1 92 ? -12.210 -20.009 40.667 1.00 93.31 92 LEU A O 1
ATOM 727 N N . ARG A 1 93 ? -11.844 -20.211 42.873 1.00 94.81 93 ARG A N 1
ATOM 728 C CA . ARG A 1 93 ? -10.652 -19.345 42.906 1.00 94.81 93 ARG A CA 1
ATOM 729 C C . ARG A 1 93 ? -9.517 -19.906 42.060 1.00 94.81 93 ARG A C 1
ATOM 731 O O . ARG A 1 93 ? -9.007 -19.191 41.207 1.00 94.81 93 ARG A O 1
ATOM 738 N N . LEU A 1 94 ? -9.193 -21.189 42.224 1.00 95.94 94 LEU A N 1
ATOM 739 C CA . LEU A 1 94 ? -8.196 -21.858 41.384 1.00 95.94 94 LEU A CA 1
ATOM 740 C C . LEU A 1 94 ? -8.598 -21.815 39.908 1.00 95.94 94 LEU A C 1
ATOM 742 O O . LEU A 1 94 ? -7.762 -21.553 39.047 1.00 95.94 94 LEU A O 1
ATOM 746 N N . LYS A 1 95 ? -9.887 -22.007 39.599 1.00 96.69 95 LYS A N 1
ATOM 747 C CA . LYS A 1 95 ? -10.352 -21.936 38.214 1.00 96.69 95 LYS A CA 1
ATOM 748 C C . LYS A 1 95 ? -10.264 -20.526 37.632 1.00 96.69 95 LYS A C 1
ATOM 750 O O . LYS A 1 95 ? -9.963 -20.381 36.450 1.00 96.69 95 LYS A O 1
ATOM 755 N N . ILE A 1 96 ? -10.518 -19.501 38.439 1.00 95.81 96 ILE A N 1
ATOM 756 C CA . ILE A 1 96 ? -10.330 -18.101 38.048 1.00 95.81 96 ILE A CA 1
ATOM 757 C C . ILE A 1 96 ? -8.852 -17.848 37.745 1.00 95.81 96 ILE A C 1
ATOM 759 O O . ILE A 1 96 ? -8.557 -17.335 36.673 1.00 95.81 96 ILE A O 1
ATOM 763 N N . GLU A 1 97 ? -7.934 -18.285 38.609 1.00 96.94 97 GLU A N 1
ATOM 764 C CA . GLU A 1 97 ? -6.489 -18.141 38.385 1.00 96.94 97 GLU A CA 1
ATOM 765 C C . GLU A 1 97 ? -6.022 -18.864 37.107 1.00 96.94 97 GLU A C 1
ATOM 767 O O . GLU A 1 97 ? -5.274 -18.297 36.309 1.00 96.94 97 GLU A O 1
ATOM 772 N N . GLU A 1 98 ? -6.506 -20.086 36.851 1.00 97.44 98 GLU A N 1
ATOM 773 C CA . GLU A 1 98 ? -6.239 -20.807 35.597 1.00 97.44 98 GLU A CA 1
ATOM 774 C C . GLU A 1 98 ? -6.735 -20.033 34.371 1.00 97.44 98 GLU A C 1
ATOM 776 O O . GLU A 1 98 ? -6.004 -19.876 33.392 1.00 97.44 98 GLU A O 1
ATOM 781 N N . LEU A 1 99 ? -7.980 -19.549 34.414 1.00 97.38 99 LEU A N 1
ATOM 782 C CA . LEU A 1 99 ? -8.586 -18.805 33.310 1.00 97.38 99 LEU A CA 1
ATOM 783 C C . LEU A 1 99 ? -7.884 -17.466 33.080 1.00 97.38 99 LEU A C 1
ATOM 785 O O . LEU A 1 99 ? -7.715 -17.057 31.934 1.00 97.38 99 LEU A O 1
ATOM 789 N N . GLU A 1 100 ? -7.449 -16.789 34.139 1.00 97.31 100 GLU A N 1
ATOM 790 C CA . GLU A 1 100 ? -6.654 -15.566 34.047 1.00 97.31 100 GLU A CA 1
ATOM 791 C C . GLU A 1 100 ? -5.289 -15.835 33.406 1.00 97.31 100 GLU A C 1
ATOM 793 O O . GLU A 1 100 ? -4.877 -15.081 32.522 1.00 97.31 100 GLU A O 1
ATOM 798 N N . GLY A 1 101 ? -4.628 -16.939 33.765 1.00 98.06 101 GLY A N 1
ATOM 799 C CA . GLY A 1 101 ? -3.383 -17.370 33.128 1.00 98.06 101 GLY A CA 1
ATOM 800 C C . GLY A 1 101 ? -3.562 -17.726 31.649 1.00 98.06 101 GLY A C 1
ATOM 801 O O . GLY A 1 101 ? -2.770 -17.310 30.800 1.00 98.06 101 GLY A O 1
ATOM 802 N N . GLU A 1 102 ? -4.630 -18.448 31.300 1.00 97.81 102 GLU A N 1
ATOM 803 C CA . GLU A 1 102 ? -4.971 -18.738 29.903 1.00 97.81 102 GLU A CA 1
ATOM 804 C C . GLU A 1 102 ? -5.272 -17.463 29.112 1.00 97.81 102 GLU A C 1
ATOM 806 O O . GLU A 1 102 ? -4.818 -17.336 27.971 1.00 97.81 102 GLU A O 1
ATOM 811 N N . ARG A 1 103 ? -5.989 -16.510 29.720 1.00 97.75 103 ARG A N 1
ATOM 812 C CA . ARG A 1 103 ? -6.299 -15.215 29.111 1.00 97.75 103 ARG A CA 1
ATOM 813 C C . ARG A 1 103 ? -5.025 -14.431 28.825 1.00 97.75 103 ARG A C 1
ATOM 815 O O . ARG A 1 103 ? -4.849 -14.000 27.692 1.00 97.75 103 ARG A O 1
ATOM 822 N N . GLN A 1 104 ? -4.115 -14.324 29.793 1.00 97.81 104 GLN A N 1
ATOM 823 C CA . GLN A 1 104 ? -2.819 -13.662 29.603 1.00 97.81 104 GLN A CA 1
ATOM 824 C C . GLN A 1 104 ? -2.005 -14.328 28.490 1.00 97.81 104 GLN A C 1
ATOM 826 O O . GLN A 1 104 ? -1.511 -13.653 27.590 1.00 97.81 104 GLN A O 1
ATOM 831 N N . ARG A 1 105 ? -1.933 -15.664 28.472 1.00 98.38 105 ARG A N 1
ATOM 832 C CA . ARG A 1 105 ? -1.224 -16.401 27.416 1.00 98.38 105 ARG A CA 1
ATOM 833 C C . ARG A 1 105 ? -1.826 -16.149 26.029 1.00 98.38 105 ARG A C 1
ATOM 835 O O . ARG A 1 105 ? -1.091 -16.029 25.050 1.00 98.38 105 ARG A O 1
ATOM 842 N N . LEU A 1 106 ? -3.154 -16.109 25.922 1.00 98.00 106 LEU A N 1
ATOM 843 C CA . LEU A 1 106 ? -3.846 -15.808 24.666 1.00 98.00 106 LEU A CA 1
ATOM 844 C C . LEU A 1 106 ? -3.662 -14.347 24.247 1.00 98.00 106 LEU A C 1
ATOM 846 O O . LEU A 1 106 ? -3.493 -14.085 23.060 1.00 98.00 106 LEU A O 1
ATOM 850 N N . GLU A 1 107 ? -3.658 -13.412 25.195 1.00 97.62 107 GLU A N 1
ATOM 851 C CA . GLU A 1 107 ? -3.357 -11.997 24.957 1.00 97.62 107 GLU A CA 1
ATOM 852 C C . GLU A 1 107 ? -1.934 -11.828 24.409 1.00 97.62 107 GLU A C 1
ATOM 854 O O . GLU A 1 107 ? -1.749 -11.186 23.379 1.00 97.62 107 GLU A O 1
ATOM 859 N N . GLU A 1 108 ? -0.935 -12.477 25.010 1.00 97.88 108 GLU A N 1
ATOM 860 C CA . GLU A 1 108 ? 0.443 -12.471 24.505 1.00 97.88 108 GLU A CA 1
ATOM 861 C C . GLU A 1 108 ? 0.543 -13.053 23.088 1.00 97.88 108 GLU A C 1
ATOM 863 O O . GLU A 1 108 ? 1.194 -12.474 22.216 1.00 97.88 108 GLU A O 1
ATOM 868 N N . GLN A 1 109 ? -0.128 -14.180 22.829 1.00 98.19 109 GLN A N 1
ATOM 869 C CA . GLN A 1 109 ? -0.165 -14.785 21.496 1.00 98.19 109 GLN A CA 1
ATOM 870 C C . GLN A 1 109 ? -0.840 -13.872 20.470 1.00 98.19 109 GLN A C 1
ATOM 872 O O . GLN A 1 109 ? -0.320 -13.733 19.361 1.00 98.19 109 GLN A O 1
ATOM 877 N N . ASN A 1 110 ? -1.951 -13.226 20.829 1.00 97.94 110 ASN A N 1
ATOM 878 C CA . ASN A 1 110 ? -2.610 -12.246 19.969 1.00 97.94 110 ASN A CA 1
ATOM 879 C C . ASN A 1 110 ? -1.694 -11.062 19.679 1.00 97.94 110 ASN A C 1
ATOM 881 O O . ASN A 1 110 ? -1.502 -10.748 18.512 1.00 97.94 110 ASN A O 1
ATOM 885 N N . ASN A 1 111 ? -1.041 -10.487 20.689 1.00 98.00 111 ASN A N 1
ATOM 886 C CA . ASN A 1 111 ? -0.116 -9.367 20.503 1.00 98.00 111 ASN A CA 1
ATOM 887 C C . ASN A 1 111 ? 1.023 -9.721 19.531 1.00 98.00 111 ASN A C 1
ATOM 889 O O . ASN A 1 111 ? 1.381 -8.934 18.655 1.00 98.00 111 ASN A O 1
ATOM 893 N N . VAL A 1 112 ? 1.585 -10.931 19.639 1.00 97.69 112 VAL A N 1
ATOM 894 C CA . VAL A 1 112 ? 2.625 -11.408 18.711 1.00 97.69 112 VAL A CA 1
ATOM 895 C C . VAL A 1 112 ? 2.078 -11.580 17.291 1.00 97.69 112 VAL A C 1
ATOM 897 O O . VAL A 1 112 ? 2.759 -11.239 16.319 1.00 97.69 112 VAL A O 1
ATOM 900 N N . LEU A 1 113 ? 0.866 -12.120 17.148 1.00 96.69 113 LEU A N 1
ATOM 901 C CA . LEU A 1 113 ? 0.219 -12.295 15.847 1.00 96.69 113 LEU A CA 1
ATOM 902 C C . LEU A 1 113 ? -0.152 -10.956 15.206 1.00 96.69 113 LEU A C 1
ATOM 904 O O . LEU A 1 113 ? 0.066 -10.790 14.007 1.00 96.69 113 LEU A O 1
ATOM 908 N N . GLU A 1 114 ? -0.647 -10.002 15.988 1.00 95.62 114 GLU A N 1
ATOM 909 C CA . GLU A 1 114 ? -0.946 -8.637 15.557 1.00 95.62 114 GLU A CA 1
ATOM 910 C C . GLU A 1 114 ? 0.318 -7.936 15.073 1.00 95.62 114 GLU A C 1
ATOM 912 O O . GLU A 1 114 ? 0.360 -7.496 13.926 1.00 95.62 114 GLU A O 1
ATOM 917 N N . LEU A 1 115 ? 1.399 -7.955 15.858 1.00 95.44 115 LEU A N 1
ATOM 918 C CA . LEU A 1 115 ? 2.681 -7.377 15.447 1.00 95.44 115 LEU A CA 1
ATOM 919 C C . LEU A 1 115 ? 3.206 -8.010 14.149 1.00 95.44 115 LEU A C 1
ATOM 921 O O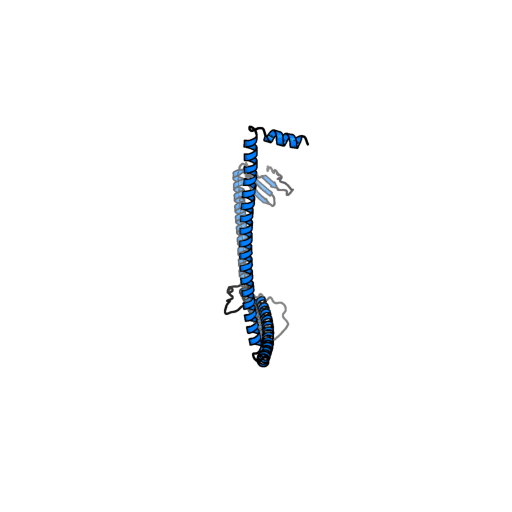 . LEU A 1 115 ? 3.757 -7.339 13.271 1.00 95.44 115 LEU A O 1
ATOM 925 N N . ARG A 1 116 ? 3.038 -9.329 14.000 1.00 94.88 116 ARG A N 1
ATOM 926 C CA . ARG A 1 116 ? 3.428 -10.037 12.779 1.00 94.88 116 ARG A CA 1
ATOM 927 C C . ARG A 1 116 ? 2.571 -9.608 11.588 1.00 94.88 116 ARG A C 1
ATOM 929 O O . ARG A 1 116 ? 3.123 -9.398 10.509 1.00 94.88 116 ARG A O 1
ATOM 936 N N . LEU A 1 117 ? 1.260 -9.471 11.769 1.00 92.44 117 LEU A N 1
ATOM 937 C CA . LEU A 1 117 ? 0.345 -8.982 10.739 1.00 92.44 117 LEU A CA 1
ATOM 938 C C . LEU A 1 117 ? 0.663 -7.540 10.343 1.00 92.44 117 LEU A C 1
ATOM 940 O O . LEU A 1 117 ? 0.719 -7.251 9.154 1.00 92.44 117 LEU A O 1
ATOM 944 N N . GLU A 1 118 ? 0.943 -6.657 11.298 1.00 92.12 118 GLU A N 1
ATOM 945 C CA . GLU A 1 118 ? 1.359 -5.279 11.023 1.00 92.12 118 GLU A CA 1
ATOM 946 C C . GLU A 1 118 ? 2.638 -5.236 10.194 1.00 92.12 118 GLU A C 1
ATOM 948 O O . GLU A 1 118 ? 2.702 -4.543 9.179 1.00 92.12 118 GLU A O 1
ATOM 953 N N . ARG A 1 119 ? 3.640 -6.041 10.560 1.00 93.88 119 ARG A N 1
ATOM 954 C CA . ARG A 1 119 ? 4.867 -6.163 9.771 1.00 93.88 119 ARG A CA 1
ATOM 955 C C . ARG A 1 119 ? 4.579 -6.624 8.339 1.00 93.88 119 ARG A C 1
ATOM 957 O O . ARG A 1 119 ? 5.159 -6.074 7.407 1.00 93.88 119 ARG A O 1
ATOM 964 N N . HIS A 1 120 ? 3.717 -7.620 8.157 1.00 91.19 120 HIS A N 1
ATOM 965 C CA . HIS A 1 120 ? 3.328 -8.105 6.831 1.00 91.19 120 HIS A CA 1
ATOM 966 C C . HIS A 1 120 ? 2.548 -7.041 6.037 1.00 91.19 120 HIS A C 1
ATOM 968 O O . HIS A 1 120 ? 2.829 -6.823 4.859 1.00 91.19 120 HIS A O 1
ATOM 974 N N . ASN A 1 121 ? 1.660 -6.286 6.688 1.00 88.06 121 ASN A N 1
ATOM 975 C CA . ASN A 1 121 ? 0.939 -5.170 6.071 1.00 88.06 121 ASN A CA 1
ATOM 976 C C . ASN A 1 121 ? 1.893 -4.059 5.608 1.00 88.06 121 ASN A C 1
ATOM 978 O O . ASN A 1 121 ? 1.727 -3.528 4.512 1.00 88.06 121 ASN A O 1
ATOM 982 N N . LEU A 1 122 ? 2.925 -3.741 6.398 1.00 90.06 122 LEU A N 1
ATOM 983 C CA . LEU A 1 122 ? 3.974 -2.789 6.009 1.00 90.06 122 LEU A CA 1
ATOM 984 C C . LEU A 1 122 ? 4.801 -3.279 4.810 1.00 90.06 122 LEU A C 1
ATOM 986 O O . LEU A 1 122 ? 5.315 -2.466 4.046 1.00 90.06 122 LEU A O 1
ATOM 990 N N . GLN A 1 123 ? 4.921 -4.596 4.628 1.00 92.12 123 GLN A N 1
ATOM 991 C CA . GLN A 1 123 ? 5.572 -5.214 3.467 1.00 92.12 123 GLN A CA 1
ATOM 992 C C . GLN A 1 123 ? 4.651 -5.294 2.237 1.00 92.12 123 GLN A C 1
ATOM 994 O O . GLN A 1 123 ? 5.125 -5.601 1.144 1.00 92.12 123 GLN A O 1
ATOM 999 N N . GLY A 1 124 ? 3.364 -4.963 2.392 1.00 89.31 124 GLY A N 1
ATOM 1000 C CA . GLY A 1 124 ? 2.369 -5.008 1.323 1.00 89.31 124 GLY A CA 1
ATOM 1001 C C . GLY A 1 124 ? 1.759 -6.392 1.098 1.00 89.31 124 GLY A C 1
ATOM 1002 O O . GLY A 1 124 ? 1.186 -6.633 0.033 1.00 89.31 124 GLY A O 1
ATOM 1003 N N . ASP A 1 125 ? 1.868 -7.299 2.072 1.00 91.50 125 ASP A N 1
ATOM 1004 C CA . ASP A 1 125 ? 1.213 -8.602 1.993 1.00 91.50 125 ASP A CA 1
ATOM 1005 C C . ASP A 1 125 ? -0.311 -8.442 2.011 1.00 91.50 125 ASP A C 1
ATOM 1007 O O . ASP A 1 125 ? -0.878 -7.562 2.662 1.00 91.50 125 ASP A O 1
ATOM 1011 N N . TYR A 1 126 ? -0.996 -9.317 1.281 1.00 90.06 126 TYR A N 1
ATOM 1012 C CA . TYR A 1 126 ? -2.444 -9.270 1.124 1.00 90.06 126 TYR A CA 1
ATOM 1013 C C . TYR A 1 126 ? -3.052 -10.667 1.216 1.00 90.06 126 TYR A C 1
ATOM 1015 O O . TYR A 1 126 ? -2.417 -11.680 0.925 1.00 90.06 126 TYR A O 1
ATOM 1023 N N . ASN A 1 127 ? -4.326 -10.726 1.606 1.00 90.75 127 ASN A N 1
ATOM 1024 C CA . ASN A 1 127 ? -5.067 -11.979 1.652 1.00 90.75 127 ASN A CA 1
ATOM 1025 C C . ASN A 1 127 ? -5.628 -12.318 0.254 1.00 90.75 127 ASN A C 1
ATOM 1027 O O . ASN A 1 127 ? -6.507 -11.589 -0.216 1.00 90.75 127 ASN A O 1
ATOM 1031 N N . PRO A 1 128 ? -5.217 -13.430 -0.387 1.00 91.44 128 PRO A N 1
ATOM 1032 C CA . PRO A 1 128 ? -5.635 -13.775 -1.749 1.00 91.44 128 PRO A CA 1
ATOM 1033 C C . PRO A 1 128 ? -7.121 -14.156 -1.871 1.00 91.44 128 PRO A C 1
ATOM 1035 O O . PRO A 1 128 ? -7.669 -14.137 -2.971 1.00 91.44 128 PRO A O 1
ATOM 1038 N N . VAL A 1 129 ? -7.791 -14.495 -0.762 1.00 95.00 129 VAL A N 1
ATOM 1039 C CA . VAL A 1 129 ? -9.232 -14.811 -0.749 1.00 95.00 129 VAL A CA 1
ATOM 1040 C C . VAL A 1 129 ? -10.076 -13.536 -0.807 1.00 95.00 129 VAL A C 1
ATOM 1042 O O . VAL A 1 129 ? -11.144 -13.529 -1.413 1.00 95.00 129 VAL A O 1
ATOM 1045 N N . LYS A 1 130 ? -9.601 -12.451 -0.182 1.00 93.75 130 LYS A N 1
ATOM 1046 C CA . LYS A 1 130 ? -10.332 -11.176 -0.082 1.00 93.75 130 LYS A CA 1
ATOM 1047 C C . LYS A 1 130 ?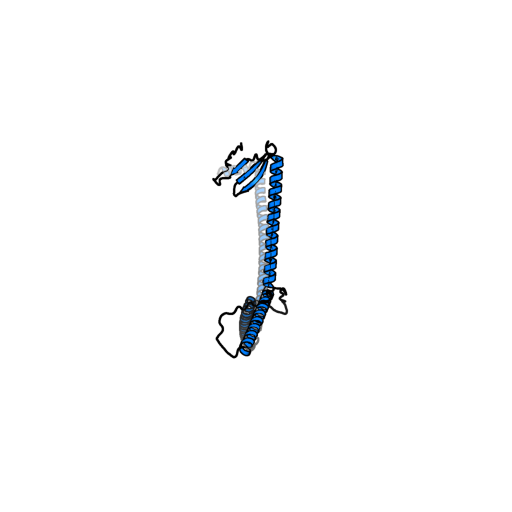 -9.893 -10.152 -1.124 1.00 93.75 130 LYS A C 1
ATOM 1049 O O . LYS A 1 130 ? -10.718 -9.375 -1.594 1.00 93.75 130 LYS A O 1
ATOM 1054 N N . THR A 1 131 ? -8.617 -10.160 -1.492 1.00 93.19 131 THR A N 1
ATOM 1055 C CA . THR A 1 131 ? -8.000 -9.104 -2.292 1.00 93.19 131 THR A CA 1
ATOM 1056 C C . THR A 1 131 ? -7.322 -9.704 -3.515 1.00 93.19 131 THR A C 1
ATOM 1058 O O . THR A 1 131 ? -6.468 -10.581 -3.399 1.00 93.19 131 THR A O 1
ATOM 1061 N N . LYS A 1 132 ? -7.678 -9.201 -4.701 1.00 94.19 132 LYS A N 1
ATOM 1062 C CA . LYS A 1 132 ? -6.984 -9.505 -5.957 1.00 94.19 132 LYS A CA 1
ATOM 1063 C C . LYS A 1 132 ? -6.154 -8.300 -6.375 1.00 94.19 132 LYS A C 1
ATOM 1065 O O . LYS A 1 132 ? -6.699 -7.212 -6.540 1.00 94.19 132 LYS A O 1
ATOM 1070 N N . VAL A 1 133 ? -4.855 -8.506 -6.566 1.00 92.25 133 VAL A N 1
ATOM 1071 C CA . VAL A 1 133 ? -3.943 -7.474 -7.070 1.00 92.25 133 VAL A CA 1
ATOM 1072 C C . VAL A 1 133 ? -3.896 -7.561 -8.591 1.00 92.25 133 VAL A C 1
ATOM 1074 O O . VAL A 1 133 ? -3.620 -8.622 -9.149 1.00 92.25 133 VAL A O 1
ATOM 1077 N N . LEU A 1 134 ? -4.184 -6.447 -9.260 1.00 93.94 134 LEU A N 1
ATOM 1078 C CA . LEU A 1 134 ? -4.169 -6.329 -10.715 1.00 93.94 134 LEU A CA 1
ATOM 1079 C C . LEU A 1 134 ? -3.137 -5.280 -11.124 1.00 93.94 134 LEU A C 1
ATOM 1081 O O . LEU A 1 134 ? -3.008 -4.241 -10.481 1.00 93.94 134 LEU A O 1
ATOM 1085 N N . HIS A 1 135 ? -2.432 -5.534 -12.220 1.00 94.62 135 HIS A N 1
ATOM 1086 C CA . HIS A 1 135 ? -1.563 -4.561 -12.869 1.00 94.62 135 HIS A CA 1
ATOM 1087 C C . HIS A 1 135 ? -1.727 -4.665 -14.386 1.00 94.62 135 HIS A C 1
ATOM 1089 O O . HIS A 1 135 ? -2.162 -5.695 -14.906 1.00 94.62 135 HIS A O 1
ATOM 1095 N N . PHE A 1 136 ? -1.358 -3.613 -15.116 1.00 95.81 136 PHE A N 1
ATOM 1096 C CA . PHE A 1 136 ? -1.354 -3.663 -16.576 1.00 95.81 136 PHE A CA 1
ATOM 1097 C C . PHE A 1 136 ? -0.373 -4.732 -17.074 1.00 95.81 136 PHE A C 1
ATOM 1099 O O . PHE A 1 136 ? 0.729 -4.878 -16.534 1.00 95.81 136 PHE A O 1
ATOM 1106 N N . SER A 1 137 ? -0.776 -5.480 -18.104 1.00 93.12 137 SER A N 1
ATOM 1107 C CA . SER A 1 137 ? 0.084 -6.467 -18.768 1.00 93.12 137 SER A CA 1
ATOM 1108 C C . SER A 1 137 ? 1.307 -5.792 -19.395 1.00 93.12 137 SER A C 1
ATOM 1110 O O . SER A 1 137 ? 2.434 -6.250 -19.215 1.00 93.12 137 SER A O 1
ATOM 1112 N N . LEU A 1 138 ? 1.087 -4.646 -20.043 1.00 93.00 138 LEU A N 1
ATOM 1113 C CA . LEU A 1 138 ? 2.120 -3.759 -20.568 1.00 93.00 138 LEU A CA 1
ATOM 1114 C C . LEU A 1 138 ? 2.453 -2.677 -19.538 1.00 93.00 138 LEU A C 1
ATOM 1116 O O . LEU A 1 138 ? 1.978 -1.547 -19.627 1.00 93.00 138 LEU A O 1
ATOM 1120 N N . ASN A 1 139 ? 3.246 -3.037 -18.531 1.00 96.06 139 ASN A N 1
ATOM 1121 C CA . ASN A 1 139 ? 3.759 -2.077 -17.556 1.00 96.06 139 ASN A CA 1
ATOM 1122 C C . ASN A 1 139 ? 5.221 -1.680 -17.876 1.00 96.06 139 ASN A C 1
ATOM 1124 O O . ASN A 1 139 ? 5.943 -2.462 -18.505 1.00 96.06 139 ASN A O 1
ATOM 1128 N N . PRO A 1 140 ? 5.685 -0.492 -17.438 1.00 97.56 140 PRO A N 1
ATOM 1129 C CA . PRO A 1 140 ? 7.054 -0.034 -17.694 1.00 97.56 140 PRO A CA 1
ATOM 1130 C C . PRO A 1 140 ? 8.145 -1.003 -17.214 1.00 97.56 140 PRO A C 1
ATOM 1132 O O . PRO A 1 140 ? 9.157 -1.169 -17.888 1.00 97.56 140 PRO A O 1
ATOM 1135 N N . THR A 1 141 ? 7.936 -1.694 -16.090 1.00 96.56 141 THR A N 1
ATOM 1136 C CA . THR A 1 141 ? 8.875 -2.698 -15.561 1.00 96.56 141 THR A CA 1
ATOM 1137 C C . THR A 1 141 ? 8.977 -3.931 -16.464 1.00 96.56 141 THR A C 1
ATOM 1139 O O . THR A 1 141 ? 10.074 -4.437 -16.688 1.00 96.56 141 THR A O 1
ATOM 1142 N N . SER A 1 142 ? 7.861 -4.409 -17.013 1.00 95.88 142 SER A N 1
ATOM 1143 C CA . SER A 1 142 ? 7.800 -5.516 -17.968 1.00 95.88 142 SER A CA 1
ATOM 1144 C C . SER A 1 142 ? 8.498 -5.138 -19.268 1.00 95.88 142 SER A C 1
ATOM 1146 O O . SER A 1 142 ? 9.279 -5.935 -19.776 1.00 95.88 142 SER A O 1
ATOM 1148 N N . MET A 1 143 ? 8.289 -3.911 -19.756 1.00 96.44 143 MET A N 1
ATOM 1149 C CA . MET A 1 143 ? 8.991 -3.390 -20.933 1.00 96.44 143 MET A CA 1
ATOM 1150 C C . MET A 1 143 ? 10.505 -3.310 -20.696 1.00 96.44 143 MET A C 1
ATOM 1152 O O . MET A 1 143 ? 11.273 -3.824 -21.501 1.00 96.44 143 MET A O 1
ATOM 1156 N N . ALA A 1 144 ? 10.944 -2.757 -19.562 1.00 97.00 144 ALA A N 1
ATOM 1157 C CA . ALA A 1 144 ? 12.365 -2.690 -19.213 1.00 97.00 144 ALA A CA 1
ATOM 1158 C C . ALA A 1 144 ? 12.992 -4.087 -19.043 1.00 97.00 144 ALA A C 1
ATOM 1160 O O . ALA A 1 144 ? 14.126 -4.331 -19.453 1.00 97.00 144 ALA A O 1
ATOM 1161 N N . LYS A 1 145 ? 12.249 -5.041 -18.464 1.00 96.75 145 LYS A N 1
ATOM 1162 C CA . LYS A 1 145 ? 12.693 -6.436 -18.350 1.00 96.75 145 LYS A CA 1
ATOM 1163 C C . LYS A 1 145 ? 12.856 -7.081 -19.725 1.00 96.75 145 LYS A C 1
ATOM 1165 O O . LYS A 1 145 ? 13.840 -7.789 -19.916 1.00 96.75 145 LYS A O 1
ATOM 1170 N N . GLN A 1 146 ? 11.914 -6.844 -20.636 1.00 96.69 146 GLN A N 1
ATOM 1171 C CA . GLN A 1 146 ? 11.949 -7.356 -22.003 1.00 96.69 146 GLN A CA 1
ATOM 1172 C C . GLN A 1 146 ? 13.150 -6.796 -22.773 1.00 96.69 146 GLN A C 1
ATOM 1174 O O . GLN A 1 146 ? 13.940 -7.574 -23.294 1.00 96.69 146 GLN A O 1
ATOM 1179 N N . GLN A 1 147 ? 13.364 -5.479 -22.729 1.00 96.62 147 GLN A N 1
ATOM 1180 C CA . GLN A 1 147 ? 14.531 -4.829 -23.342 1.00 96.62 147 GLN A CA 1
ATOM 1181 C C . GLN A 1 147 ? 15.847 -5.406 -22.816 1.00 96.62 147 GLN A C 1
ATOM 1183 O O . GLN A 1 147 ? 16.718 -5.782 -23.591 1.00 96.62 147 GLN A O 1
ATOM 1188 N N . ARG A 1 148 ? 15.969 -5.586 -21.495 1.00 97.56 148 ARG A N 1
ATOM 1189 C CA . ARG A 1 148 ? 17.155 -6.219 -20.903 1.00 97.56 148 ARG A CA 1
ATOM 1190 C C . ARG A 1 148 ? 17.369 -7.653 -21.408 1.00 97.56 148 ARG A C 1
ATOM 1192 O O . ARG A 1 148 ? 18.509 -8.093 -21.516 1.00 97.56 148 ARG A O 1
ATOM 1199 N N . VAL A 1 149 ? 16.300 -8.418 -21.640 1.00 97.94 149 VAL A N 1
ATOM 1200 C CA . VAL A 1 149 ? 16.414 -9.775 -22.200 1.00 97.94 149 VAL A CA 1
ATOM 1201 C C . VAL A 1 149 ? 16.913 -9.708 -23.642 1.00 97.94 149 VAL A C 1
ATOM 1203 O O . VAL A 1 149 ? 17.872 -10.403 -23.958 1.00 97.94 149 VAL A O 1
ATOM 1206 N N . GLU A 1 150 ? 16.342 -8.826 -24.461 1.00 97.56 150 GLU A N 1
ATOM 1207 C CA . GLU A 1 150 ? 16.747 -8.610 -25.857 1.00 97.56 150 GLU A CA 1
ATOM 1208 C C . GLU A 1 150 ? 18.214 -8.172 -25.968 1.00 97.56 150 GLU A C 1
ATOM 1210 O O . GLU A 1 150 ? 18.964 -8.730 -26.764 1.00 97.56 150 GLU A O 1
ATOM 1215 N N . GLU A 1 151 ? 18.667 -7.249 -25.118 1.00 98.06 151 GLU A N 1
ATOM 1216 C CA . GLU A 1 151 ? 20.073 -6.829 -25.052 1.00 98.06 151 GLU A CA 1
ATOM 1217 C C . GLU A 1 151 ? 21.003 -7.992 -24.686 1.00 98.06 151 GLU A C 1
ATOM 1219 O O . GLU A 1 151 ? 22.049 -8.189 -25.304 1.00 98.06 151 GLU A O 1
ATOM 1224 N N . VAL A 1 152 ? 20.630 -8.797 -23.685 1.00 98.06 152 VAL A N 1
ATOM 1225 C CA . VAL A 1 152 ? 21.426 -9.964 -23.279 1.00 98.06 152 VAL A CA 1
ATOM 1226 C C . VAL A 1 152 ? 21.473 -11.010 -24.392 1.00 98.06 152 VAL A C 1
ATOM 1228 O O . VAL A 1 152 ? 22.510 -11.645 -24.581 1.00 98.06 152 VAL A O 1
ATOM 1231 N N . GLU A 1 153 ? 20.381 -11.209 -25.123 1.00 97.94 153 GLU A N 1
ATOM 1232 C CA . GLU A 1 153 ? 20.327 -12.116 -26.270 1.00 97.94 153 GLU A CA 1
ATOM 1233 C C . GLU A 1 153 ? 21.173 -11.605 -27.439 1.00 97.94 153 GLU A C 1
ATOM 1235 O O . GLU A 1 153 ? 21.959 -12.378 -27.988 1.00 97.94 153 GLU A O 1
ATOM 1240 N N . ALA A 1 154 ? 21.108 -10.311 -27.755 1.00 97.75 154 ALA A N 1
ATOM 1241 C CA . ALA A 1 154 ? 21.949 -9.684 -28.772 1.00 97.75 154 ALA A CA 1
ATOM 1242 C C . ALA A 1 154 ? 23.440 -9.831 -28.435 1.00 97.75 154 ALA A C 1
ATOM 1244 O O . ALA A 1 154 ? 24.217 -10.323 -29.253 1.00 97.75 154 ALA A O 1
ATOM 1245 N N . LEU A 1 155 ? 23.832 -9.526 -27.194 1.00 97.88 155 LEU A N 1
ATOM 1246 C CA . LEU A 1 155 ? 25.211 -9.698 -26.730 1.00 97.88 155 LEU A CA 1
ATOM 1247 C C . LEU A 1 155 ? 25.663 -11.162 -26.779 1.00 97.88 155 LEU A C 1
ATOM 1249 O O . LEU A 1 155 ? 26.815 -11.448 -27.106 1.00 97.88 155 LEU A O 1
ATOM 1253 N N . ARG A 1 156 ? 24.779 -12.116 -26.461 1.00 97.44 156 ARG A N 1
ATOM 1254 C CA . ARG A 1 156 ? 25.092 -13.548 -26.588 1.00 97.44 156 ARG A CA 1
ATOM 1255 C C . ARG A 1 156 ? 25.322 -13.939 -28.041 1.00 97.44 156 ARG A C 1
ATOM 1257 O O . ARG A 1 156 ? 26.319 -14.603 -28.310 1.00 97.44 156 ARG A O 1
ATOM 1264 N N . ALA A 1 157 ? 24.463 -13.490 -28.952 1.00 97.00 157 ALA A N 1
ATOM 1265 C CA . ALA A 1 157 ? 24.610 -13.744 -30.380 1.00 97.00 157 ALA A CA 1
ATOM 1266 C C . ALA A 1 157 ? 25.905 -13.128 -30.936 1.00 97.00 157 ALA A C 1
ATOM 1268 O O . ALA A 1 157 ? 26.626 -13.780 -31.690 1.00 97.00 157 ALA A O 1
ATOM 1269 N N . GLU A 1 158 ? 26.264 -11.912 -30.516 1.00 97.25 158 GLU A N 1
ATOM 1270 C CA . GLU A 1 158 ? 27.541 -11.288 -30.876 1.00 97.25 158 GLU A CA 1
ATOM 1271 C C . GLU A 1 158 ? 28.731 -12.091 -30.355 1.00 97.25 158 GLU A C 1
ATOM 1273 O O . GLU A 1 158 ? 29.670 -12.365 -31.100 1.00 97.25 158 GLU A O 1
ATOM 1278 N N . VAL A 1 159 ? 28.691 -12.525 -29.094 1.00 97.00 159 VAL A N 1
ATOM 1279 C CA . VAL A 1 159 ? 29.746 -13.361 -28.512 1.00 97.00 159 VAL A CA 1
ATOM 1280 C C . VAL A 1 159 ? 29.859 -14.695 -29.248 1.00 97.00 159 VAL A C 1
ATOM 1282 O O . VAL A 1 159 ? 30.972 -15.163 -29.482 1.00 97.00 159 VAL A O 1
ATOM 1285 N N . GLU A 1 160 ? 28.746 -15.316 -29.625 1.00 96.88 160 GLU A N 1
ATOM 1286 C CA . GLU A 1 160 ? 28.734 -16.553 -30.408 1.00 96.88 160 GLU A CA 1
ATOM 1287 C C . GLU A 1 160 ? 29.317 -16.341 -31.806 1.00 96.88 160 GLU A C 1
ATOM 1289 O O . GLU A 1 160 ? 30.225 -17.076 -32.194 1.00 96.88 160 GLU A O 1
ATOM 1294 N N . CYS A 1 161 ? 28.907 -15.285 -32.506 1.00 96.12 161 CYS A N 1
ATOM 1295 C CA . CYS A 1 161 ? 29.443 -14.912 -33.814 1.00 96.12 161 CYS A CA 1
ATOM 1296 C C . CYS A 1 161 ? 30.951 -14.611 -33.747 1.00 96.12 161 CYS A C 1
ATOM 1298 O O . CYS A 1 161 ? 31.739 -15.102 -34.560 1.00 96.12 161 CYS A O 1
ATOM 1300 N N . LEU A 1 162 ? 31.398 -13.869 -32.730 1.00 95.12 162 LEU A N 1
ATOM 1301 C CA . LEU A 1 162 ? 32.817 -13.600 -32.494 1.00 95.12 162 LEU A CA 1
ATOM 1302 C C . LEU A 1 162 ? 33.587 -14.884 -32.170 1.00 95.12 162 LEU A C 1
ATOM 1304 O O . LEU A 1 162 ? 34.689 -15.083 -32.682 1.00 95.12 162 LEU A O 1
ATOM 1308 N N . ARG A 1 163 ? 33.013 -15.786 -31.366 1.00 95.12 163 ARG A N 1
ATOM 1309 C CA . ARG A 1 163 ? 33.602 -17.102 -31.077 1.00 95.12 163 ARG A CA 1
ATOM 1310 C C . ARG A 1 163 ? 33.697 -17.965 -32.328 1.00 95.12 163 ARG A C 1
ATOM 1312 O O . ARG A 1 163 ? 34.699 -18.646 -32.507 1.00 95.12 163 ARG A O 1
ATOM 1319 N N . GLU A 1 164 ? 32.690 -17.958 -33.191 1.00 93.69 164 GLU A N 1
ATOM 1320 C CA . GLU A 1 164 ? 32.716 -18.647 -34.483 1.00 93.69 164 GLU A CA 1
ATOM 1321 C C . GLU A 1 164 ? 33.795 -18.084 -35.392 1.00 93.69 164 GLU A C 1
ATOM 1323 O O . GLU A 1 164 ? 34.621 -18.846 -35.885 1.00 93.69 164 GLU A O 1
ATOM 1328 N N . ARG A 1 165 ? 33.881 -16.759 -35.515 1.00 92.31 165 ARG A N 1
ATOM 1329 C CA . ARG A 1 165 ? 34.930 -16.101 -36.294 1.00 92.31 165 ARG A CA 1
ATOM 1330 C C . ARG A 1 165 ? 36.327 -16.425 -35.771 1.00 92.31 165 ARG A C 1
ATOM 1332 O O . ARG A 1 165 ? 37.222 -16.708 -36.565 1.00 92.31 165 ARG A O 1
ATOM 1339 N N . LEU A 1 166 ? 36.520 -16.422 -34.451 1.00 91.31 166 LEU A N 1
ATOM 1340 C CA . LEU A 1 166 ? 37.780 -16.835 -33.830 1.00 91.31 166 LEU A CA 1
ATOM 1341 C C . LEU A 1 166 ? 38.082 -18.312 -34.093 1.00 91.31 166 LEU A C 1
ATOM 1343 O O . LEU A 1 166 ? 39.217 -18.628 -34.439 1.00 91.31 166 LEU A O 1
ATOM 1347 N N . ARG A 1 167 ? 37.087 -19.205 -33.998 1.00 92.38 167 ARG A N 1
ATOM 1348 C CA . ARG A 1 167 ? 37.248 -20.623 -34.354 1.00 92.38 167 ARG A CA 1
ATOM 1349 C C . ARG A 1 167 ? 37.661 -20.778 -35.815 1.00 92.38 167 ARG A C 1
ATOM 1351 O O . ARG A 1 167 ? 38.635 -21.472 -36.068 1.00 92.38 167 ARG A O 1
ATOM 1358 N N . SER A 1 168 ? 37.003 -20.087 -36.749 1.00 88.06 168 SER A N 1
ATOM 1359 C CA . SER A 1 168 ? 37.351 -20.101 -38.175 1.00 88.06 168 SER A CA 1
ATOM 1360 C C . SER A 1 168 ? 38.771 -19.598 -38.435 1.00 88.06 168 SER A C 1
ATOM 1362 O O . SER A 1 168 ? 39.490 -20.211 -39.219 1.00 88.06 168 SER A O 1
ATOM 1364 N N . LEU A 1 169 ? 39.199 -18.526 -37.758 1.00 85.75 169 LEU A N 1
ATOM 1365 C CA . LEU A 1 169 ? 40.571 -18.012 -37.838 1.00 85.75 169 LEU A CA 1
ATOM 1366 C C . LEU A 1 169 ? 41.591 -18.988 -37.243 1.00 85.75 169 LEU A C 1
ATOM 1368 O O . LEU A 1 169 ? 42.673 -19.135 -37.794 1.00 85.75 169 LEU A O 1
ATOM 1372 N N . GLN A 1 170 ? 41.257 -19.681 -36.154 1.00 83.38 170 GLN A N 1
ATOM 1373 C CA . GLN A 1 170 ? 42.125 -20.699 -35.557 1.00 83.38 170 GLN A CA 1
ATOM 1374 C C . GLN A 1 170 ? 42.226 -21.951 -36.437 1.00 83.38 170 GLN A C 1
ATOM 1376 O O . GLN A 1 170 ? 43.313 -22.498 -36.595 1.00 83.38 170 GLN A O 1
ATOM 1381 N N . THR A 1 171 ? 41.126 -22.388 -37.059 1.00 76.38 171 THR A N 1
ATOM 1382 C CA . THR A 1 171 ? 41.122 -23.527 -37.992 1.00 76.38 171 THR A CA 1
ATOM 1383 C C . THR A 1 171 ? 41.727 -23.186 -39.353 1.00 76.38 171 THR A C 1
ATOM 1385 O O . THR A 1 171 ? 42.315 -24.053 -39.988 1.00 76.38 171 THR A O 1
ATOM 1388 N N . GLY A 1 172 ? 41.599 -21.935 -39.804 1.00 61.50 172 GLY A N 1
ATOM 1389 C CA . GLY A 1 172 ? 42.190 -21.426 -41.046 1.00 61.50 172 GLY A CA 1
ATOM 1390 C C . GLY A 1 172 ? 43.594 -20.837 -40.873 1.00 61.50 172 GLY A C 1
ATOM 1391 O O . GLY A 1 172 ? 44.182 -20.385 -41.849 1.00 61.50 172 GLY A O 1
ATOM 1392 N N . GLY A 1 173 ? 44.120 -20.826 -39.645 1.00 47.75 173 GLY A N 1
ATOM 1393 C CA . GLY A 1 173 ? 45.329 -20.108 -39.247 1.00 47.75 173 GLY A CA 1
ATOM 1394 C C . GLY A 1 173 ? 46.298 -20.965 -38.444 1.00 47.75 173 GLY A C 1
ATOM 1395 O O . GLY A 1 173 ? 46.861 -20.508 -37.450 1.00 47.75 173 GLY A O 1
ATOM 1396 N N . ALA A 1 174 ? 46.537 -22.200 -38.883 1.00 45.72 174 ALA A N 1
ATOM 1397 C CA . ALA A 1 174 ? 47.845 -22.791 -38.649 1.00 45.72 174 ALA A CA 1
ATOM 1398 C C . ALA A 1 174 ? 48.824 -22.199 -39.683 1.00 45.72 174 ALA A C 1
ATOM 1400 O O . ALA A 1 174 ? 48.659 -22.462 -40.871 1.00 45.72 174 ALA A O 1
ATOM 1401 N N . VAL A 1 175 ? 49.856 -21.487 -39.187 1.00 43.50 175 VAL A N 1
ATOM 1402 C CA . VAL A 1 175 ? 51.069 -20.939 -39.870 1.00 43.50 175 VAL A CA 1
ATOM 1403 C C . VAL A 1 175 ? 50.971 -19.422 -40.217 1.00 43.50 175 VAL A C 1
ATOM 1405 O O . VAL A 1 175 ? 49.908 -18.962 -40.618 1.00 43.50 175 VAL A O 1
ATOM 1408 N N . PRO A 1 176 ? 52.002 -18.584 -39.929 1.00 49.38 176 PRO A N 1
ATOM 1409 C CA . PRO A 1 176 ? 52.067 -17.786 -38.702 1.00 49.38 176 PRO A CA 1
ATOM 1410 C C . PRO A 1 176 ? 52.245 -16.274 -38.980 1.00 49.38 176 PRO A C 1
ATOM 1412 O O . PRO A 1 176 ? 52.392 -15.832 -40.112 1.00 49.38 176 PRO A O 1
ATOM 1415 N N . LEU A 1 177 ? 52.271 -15.497 -37.894 1.00 48.00 177 LEU A N 1
ATOM 1416 C CA . LEU A 1 177 ? 52.853 -14.154 -37.727 1.00 48.00 177 LEU A CA 1
ATOM 1417 C C . LEU A 1 177 ? 53.881 -13.714 -38.806 1.00 48.00 177 LEU A C 1
ATOM 1419 O O . LEU A 1 177 ? 55.078 -13.790 -38.551 1.00 48.00 177 LEU A O 1
ATOM 1423 N N . ALA A 1 178 ? 53.443 -13.231 -39.977 1.00 40.28 178 ALA A N 1
ATOM 1424 C CA . ALA A 1 178 ? 54.257 -12.460 -40.937 1.00 40.28 178 ALA A CA 1
ATOM 1425 C C . ALA A 1 178 ? 53.438 -12.015 -42.173 1.00 40.28 178 ALA A C 1
ATOM 1427 O O . ALA A 1 178 ? 53.616 -12.551 -43.259 1.00 40.28 178 ALA A O 1
ATOM 1428 N N . ALA A 1 179 ? 52.545 -11.036 -42.022 1.00 36.84 179 ALA A N 1
ATOM 1429 C CA . ALA A 1 179 ? 52.020 -10.199 -43.119 1.00 36.84 179 ALA A CA 1
ATOM 1430 C C . ALA A 1 179 ? 51.157 -9.096 -42.480 1.00 36.84 179 ALA A C 1
ATOM 1432 O O . ALA A 1 179 ? 49.969 -9.268 -42.245 1.00 36.84 179 ALA A O 1
ATOM 1433 N N . ALA A 1 180 ? 51.742 -8.049 -41.902 1.00 37.91 180 ALA A N 1
ATOM 1434 C CA . ALA A 1 180 ? 52.107 -6.842 -42.641 1.00 37.91 180 ALA A CA 1
ATOM 1435 C C . ALA A 1 180 ? 51.051 -6.445 -43.691 1.00 37.91 180 ALA A C 1
ATOM 1437 O O . ALA A 1 180 ? 50.995 -7.023 -44.770 1.00 37.91 180 ALA A O 1
ATOM 1438 N N . ALA A 1 181 ? 50.257 -5.433 -43.327 1.00 43.31 181 ALA A N 1
ATOM 1439 C CA . ALA A 1 181 ? 49.739 -4.387 -44.206 1.00 43.31 181 ALA A CA 1
ATOM 1440 C C . ALA A 1 181 ? 49.234 -4.844 -45.588 1.00 43.31 181 ALA A C 1
ATOM 1442 O O . ALA A 1 181 ? 49.951 -4.780 -46.581 1.00 43.31 181 ALA A O 1
ATOM 1443 N N . GLY A 1 182 ? 47.962 -5.228 -45.659 1.00 34.59 182 GLY A N 1
ATOM 1444 C CA . GLY A 1 182 ? 47.284 -5.498 -46.922 1.00 34.59 182 GLY A CA 1
ATOM 1445 C C . GLY A 1 182 ? 45.791 -5.268 -46.776 1.00 34.59 182 GLY A C 1
ATOM 1446 O O . GLY A 1 182 ? 45.073 -6.139 -46.297 1.00 34.59 182 GLY A O 1
ATOM 1447 N N . GLU A 1 183 ? 45.376 -4.052 -47.122 1.00 45.59 183 GLU A N 1
ATOM 1448 C CA . GLU A 1 183 ? 44.024 -3.612 -47.473 1.00 45.59 183 GLU A CA 1
ATOM 1449 C C . GLU A 1 183 ? 42.953 -4.710 -47.470 1.00 45.59 183 GLU A C 1
ATOM 1451 O O . GLU A 1 183 ? 42.661 -5.345 -48.481 1.00 45.59 183 GLU A O 1
ATOM 1456 N N . THR A 1 184 ? 42.299 -4.904 -46.327 1.00 41.00 184 THR A N 1
ATOM 1457 C CA . THR A 1 184 ? 41.024 -5.619 -46.304 1.00 41.00 184 THR A CA 1
ATOM 1458 C C . THR A 1 184 ? 39.922 -4.581 -46.444 1.00 41.00 184 THR A C 1
ATOM 1460 O O . THR A 1 184 ? 39.295 -4.166 -45.470 1.00 41.00 184 THR A O 1
ATOM 1463 N N . SER A 1 185 ? 39.711 -4.139 -47.686 1.00 46.84 185 SER A N 1
ATOM 1464 C CA . SER A 1 185 ? 38.429 -3.593 -48.130 1.00 46.84 185 SER A CA 1
ATOM 1465 C C . SER A 1 185 ? 37.376 -4.690 -47.946 1.00 46.84 185 SER A C 1
ATOM 1467 O O . SER A 1 185 ? 37.070 -5.471 -48.844 1.00 46.84 185 SER A O 1
ATOM 1469 N N . LEU A 1 186 ? 36.894 -4.826 -46.711 1.00 40.56 186 LEU A N 1
ATOM 1470 C CA . LEU A 1 186 ? 35.735 -5.631 -46.379 1.00 40.56 186 LEU A CA 1
ATOM 1471 C C . LEU A 1 186 ? 34.526 -4.868 -46.905 1.00 40.56 186 LEU A C 1
ATOM 1473 O O . LEU A 1 186 ? 33.970 -4.014 -46.216 1.00 40.56 186 LEU A O 1
ATOM 1477 N N . SER A 1 187 ? 34.115 -5.182 -48.132 1.00 47.62 187 SER A N 1
ATOM 1478 C CA . SER A 1 187 ? 32.777 -4.874 -48.626 1.00 47.62 187 SER A CA 1
ATOM 1479 C C . SER A 1 187 ? 31.757 -5.704 -47.836 1.00 47.62 187 SER A C 1
ATOM 1481 O O . SER A 1 187 ? 31.220 -6.702 -48.314 1.00 47.62 187 SER A O 1
ATOM 1483 N N . LEU A 1 188 ? 31.538 -5.323 -46.580 1.00 49.91 188 LEU A N 1
ATOM 1484 C CA . LEU A 1 188 ? 30.352 -5.696 -45.828 1.00 49.91 188 LEU A CA 1
ATOM 1485 C C . LEU A 1 188 ? 29.178 -4.909 -46.433 1.00 49.91 188 LEU A C 1
ATOM 1487 O O . LEU A 1 188 ? 29.326 -3.704 -46.665 1.00 49.91 188 LEU A O 1
ATOM 1491 N N . PRO A 1 189 ? 28.028 -5.544 -46.718 1.00 51.81 189 PRO A N 1
ATOM 1492 C CA . PRO A 1 189 ? 26.829 -4.791 -47.053 1.00 51.81 189 PRO A CA 1
ATOM 1493 C C . PRO A 1 189 ? 26.554 -3.794 -45.914 1.00 51.81 189 PRO A C 1
ATOM 1495 O O . PRO A 1 189 ? 26.748 -4.156 -44.749 1.00 51.81 189 PRO A O 1
ATOM 1498 N N . PRO A 1 190 ? 26.181 -2.535 -46.217 1.00 53.34 190 PRO A N 1
ATOM 1499 C CA . PRO A 1 190 ? 25.953 -1.534 -45.182 1.00 53.34 190 PRO A CA 1
ATOM 1500 C C . PRO A 1 190 ? 24.927 -2.089 -44.193 1.00 53.34 190 PRO A C 1
ATOM 1502 O O . PRO A 1 190 ? 23.860 -2.540 -44.612 1.00 53.34 190 PRO A O 1
ATOM 1505 N N . SER A 1 191 ? 25.268 -2.111 -42.899 1.00 69.19 191 SER A N 1
ATOM 1506 C CA . SER A 1 191 ? 24.342 -2.541 -41.850 1.00 69.19 191 SER A CA 1
ATOM 1507 C C . SER A 1 191 ? 23.041 -1.739 -41.961 1.00 69.19 191 SER A C 1
ATOM 1509 O O . SER A 1 191 ? 23.051 -0.599 -42.434 1.00 69.19 191 SER A O 1
ATOM 1511 N N . GLN A 1 192 ? 21.914 -2.325 -41.5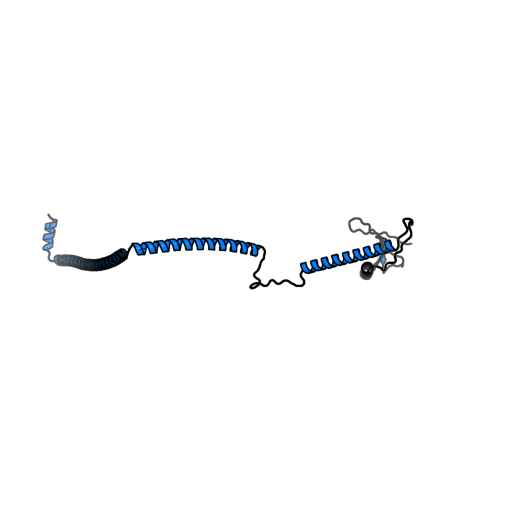52 1.00 69.94 192 GLN A N 1
ATOM 1512 C CA . GLN A 1 192 ? 20.593 -1.679 -41.604 1.00 69.94 192 GLN A CA 1
ATOM 1513 C C . GLN A 1 192 ? 20.633 -0.250 -41.021 1.00 69.94 192 GLN A C 1
ATOM 1515 O O . GLN A 1 192 ? 20.061 0.672 -41.590 1.00 69.94 192 GLN A O 1
ATOM 1520 N N . GLU A 1 193 ? 21.429 -0.045 -39.969 1.00 72.19 193 GLU A N 1
ATOM 1521 C CA . GLU A 1 193 ? 21.692 1.257 -39.352 1.00 72.19 193 GLU A CA 1
ATOM 1522 C C . GLU A 1 193 ? 22.390 2.259 -40.284 1.00 72.19 193 GLU A C 1
ATOM 1524 O O . GLU A 1 193 ? 22.031 3.431 -40.302 1.00 72.19 193 GLU A O 1
ATOM 1529 N N . VAL A 1 194 ? 23.359 1.828 -41.099 1.00 78.12 194 VAL A N 1
ATOM 1530 C CA . VAL A 1 194 ? 24.014 2.695 -42.094 1.00 78.12 194 VAL A CA 1
ATOM 1531 C C . VAL A 1 194 ? 23.034 3.079 -43.203 1.00 78.12 194 VAL A C 1
ATOM 1533 O O . VAL A 1 194 ? 23.090 4.204 -43.700 1.00 78.12 194 VAL A O 1
ATOM 1536 N N . LEU A 1 195 ? 22.118 2.185 -43.584 1.00 80.50 195 LEU A N 1
ATOM 1537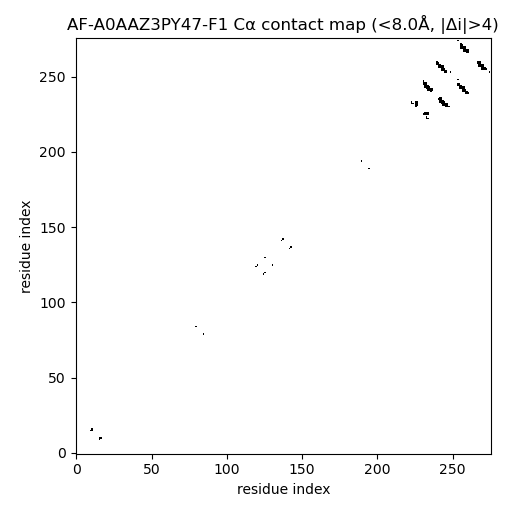 C CA . LEU A 1 195 ? 21.053 2.504 -44.540 1.00 80.50 195 LEU A CA 1
ATOM 1538 C C . LEU A 1 195 ? 20.031 3.481 -43.948 1.00 80.50 195 LEU A C 1
ATOM 1540 O O . LEU A 1 195 ? 19.665 4.451 -44.613 1.00 80.50 195 LEU A O 1
ATOM 1544 N N . ASP A 1 196 ? 19.625 3.283 -42.695 1.00 82.50 196 ASP A N 1
ATOM 1545 C CA . ASP A 1 196 ? 18.697 4.177 -42.003 1.00 82.50 196 ASP A CA 1
ATOM 1546 C C . ASP A 1 196 ? 19.322 5.557 -41.747 1.00 82.50 196 ASP A C 1
ATOM 1548 O O . ASP A 1 196 ? 18.665 6.577 -41.962 1.00 82.50 196 ASP A O 1
ATOM 1552 N N . LEU A 1 197 ? 20.610 5.619 -41.394 1.00 84.31 197 LEU A N 1
ATOM 1553 C CA . LEU A 1 197 ? 21.362 6.871 -41.267 1.00 84.31 197 LEU A CA 1
ATOM 1554 C C . LEU A 1 197 ? 21.509 7.591 -42.610 1.00 84.31 197 LEU A C 1
ATOM 1556 O O . LEU A 1 197 ? 21.319 8.805 -42.670 1.00 84.31 197 LEU A O 1
ATOM 1560 N N . ARG A 1 198 ? 21.788 6.867 -43.702 1.00 86.00 198 ARG A N 1
ATOM 1561 C CA . ARG A 1 198 ? 21.814 7.455 -45.052 1.00 86.00 198 ARG A CA 1
ATOM 1562 C C . ARG A 1 198 ? 20.454 8.019 -45.435 1.00 86.00 198 ARG A C 1
ATOM 1564 O O . ARG A 1 198 ? 20.377 9.155 -45.888 1.00 86.00 198 ARG A O 1
ATOM 1571 N N . LYS A 1 199 ? 19.376 7.287 -45.157 1.00 88.75 199 LYS A N 1
ATOM 1572 C CA . LYS A 1 199 ? 18.009 7.760 -45.393 1.00 88.75 199 LYS A CA 1
ATOM 1573 C C . LYS A 1 199 ? 17.690 9.002 -44.558 1.00 88.75 199 LYS A C 1
ATOM 1575 O O . LYS A 1 199 ? 17.075 9.939 -45.060 1.00 88.75 199 LYS A O 1
ATOM 1580 N N . GLN A 1 200 ? 18.124 9.053 -43.299 1.00 89.31 200 GLN A N 1
ATOM 1581 C CA . GLN A 1 200 ? 17.971 10.249 -42.468 1.00 89.31 200 GLN A CA 1
ATOM 1582 C C . GLN A 1 200 ? 18.766 11.436 -43.027 1.00 89.31 200 GLN A C 1
ATOM 1584 O O . GLN A 1 200 ? 18.205 12.530 -43.121 1.00 89.31 200 GLN A O 1
ATOM 1589 N N . MET A 1 201 ? 20.008 11.225 -43.470 1.00 90.50 201 MET A N 1
ATOM 1590 C CA . MET A 1 201 ? 20.831 12.253 -44.114 1.00 90.50 201 MET A CA 1
ATOM 1591 C C . MET A 1 201 ? 20.157 12.791 -45.380 1.00 90.50 201 MET A C 1
ATOM 1593 O O . MET A 1 201 ? 19.948 13.995 -45.485 1.00 90.50 201 MET A O 1
ATOM 1597 N N . GLU A 1 202 ? 19.696 11.911 -46.270 1.00 90.75 202 GLU A N 1
ATOM 1598 C CA . GLU A 1 202 ? 18.965 12.285 -47.486 1.00 90.75 202 GLU A CA 1
ATOM 1599 C C . GLU A 1 202 ? 17.686 13.071 -47.160 1.00 90.75 202 GLU A C 1
ATOM 1601 O O . GLU A 1 202 ? 17.384 14.083 -47.794 1.00 90.75 202 GLU A O 1
ATOM 1606 N N . THR A 1 203 ? 16.933 12.672 -46.128 1.00 90.31 203 THR A N 1
ATOM 1607 C CA . THR A 1 203 ? 15.737 13.429 -45.722 1.00 90.31 203 THR A CA 1
ATOM 1608 C C . THR A 1 203 ? 16.074 14.798 -45.132 1.00 90.31 203 THR A C 1
ATOM 1610 O O . THR A 1 203 ? 15.317 15.751 -45.338 1.00 90.31 203 THR A O 1
ATOM 1613 N N . ALA A 1 204 ? 17.187 14.925 -44.405 1.00 90.88 204 ALA A N 1
ATOM 1614 C CA . ALA A 1 204 ? 17.655 16.195 -43.862 1.00 90.88 204 ALA A CA 1
ATOM 1615 C C . ALA A 1 204 ? 18.172 17.119 -44.976 1.00 90.88 204 ALA A C 1
ATOM 1617 O O . ALA A 1 204 ? 17.842 18.306 -44.993 1.00 90.88 204 ALA A O 1
ATOM 1618 N N . GLU A 1 205 ? 18.903 16.576 -45.948 1.00 92.56 205 GLU A N 1
ATOM 1619 C CA . GLU A 1 205 ? 19.351 17.289 -47.145 1.00 92.56 205 GLU A CA 1
ATOM 1620 C C . GLU A 1 205 ? 18.165 17.779 -47.978 1.00 92.56 205 GLU A C 1
ATOM 1622 O O . GLU A 1 205 ? 18.106 18.963 -48.317 1.00 92.56 205 GLU A O 1
ATOM 1627 N N . LEU A 1 206 ? 17.157 16.930 -48.203 1.00 93.62 206 LEU A N 1
ATOM 1628 C CA . LEU A 1 206 ? 15.942 17.309 -48.922 1.00 93.62 206 LEU A CA 1
ATOM 1629 C C . LEU A 1 206 ? 15.165 18.413 -48.192 1.00 93.62 206 LEU A C 1
ATOM 1631 O O . LEU A 1 206 ? 14.655 19.343 -48.820 1.00 93.62 206 LEU A O 1
ATOM 1635 N N . LYS A 1 207 ? 15.075 18.347 -46.857 1.00 92.38 207 LYS A N 1
ATOM 1636 C CA . LYS A 1 207 ? 14.462 19.416 -46.051 1.00 92.38 207 LYS A CA 1
ATOM 1637 C C . LYS A 1 207 ? 15.239 20.728 -46.176 1.00 92.38 207 LYS A C 1
ATOM 1639 O O . LYS A 1 207 ? 14.615 21.769 -46.367 1.00 92.38 207 LYS A O 1
ATOM 1644 N N . ASN A 1 208 ? 16.570 20.685 -46.129 1.00 92.94 208 ASN A N 1
ATOM 1645 C CA . ASN A 1 208 ? 17.415 21.865 -46.325 1.00 92.94 208 ASN A CA 1
ATOM 1646 C C . ASN A 1 208 ? 17.276 22.449 -47.736 1.00 92.94 208 ASN A C 1
ATOM 1648 O O . ASN A 1 208 ? 17.232 23.668 -47.895 1.00 92.94 208 ASN A O 1
ATOM 1652 N N . GLN A 1 209 ? 17.159 21.602 -48.760 1.00 94.38 209 GLN A N 1
ATOM 1653 C CA . GLN A 1 209 ? 16.936 22.043 -50.134 1.00 94.38 209 GLN A CA 1
ATOM 1654 C C . GLN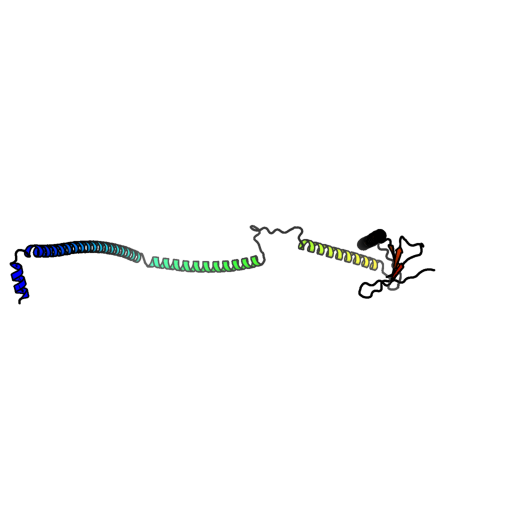 A 1 209 ? 15.575 22.730 -50.287 1.00 94.38 209 GLN A C 1
ATOM 1656 O O . GLN A 1 209 ? 15.512 23.856 -50.775 1.00 94.38 209 GLN A O 1
ATOM 1661 N N . ARG A 1 210 ? 14.502 22.128 -49.760 1.00 93.06 210 ARG A N 1
ATOM 1662 C CA . ARG A 1 210 ? 13.169 22.754 -49.733 1.00 93.06 210 ARG A CA 1
ATOM 1663 C C . ARG A 1 210 ? 13.168 24.076 -48.973 1.00 93.06 210 ARG A C 1
ATOM 1665 O O . ARG A 1 210 ? 12.510 25.022 -49.392 1.00 93.06 210 ARG A O 1
ATOM 1672 N N . LEU A 1 211 ? 13.908 24.168 -47.868 1.00 93.69 211 LEU A N 1
ATOM 1673 C CA . LEU A 1 211 ? 14.019 25.412 -47.109 1.00 93.69 211 LEU A CA 1
ATOM 1674 C C . LEU A 1 211 ? 14.713 26.510 -47.929 1.00 93.69 211 LEU A C 1
ATOM 1676 O O . LEU A 1 211 ? 14.235 27.644 -47.943 1.00 93.69 211 LEU A O 1
ATOM 1680 N N . LYS A 1 212 ? 15.780 26.173 -48.667 1.00 92.56 212 LYS A N 1
ATOM 1681 C CA . LYS A 1 212 ? 16.433 27.095 -49.612 1.00 92.56 212 LYS A CA 1
ATOM 1682 C C . LYS A 1 212 ? 15.475 27.550 -50.715 1.00 92.56 212 LYS A C 1
ATOM 1684 O O . LYS A 1 212 ? 15.425 28.741 -50.999 1.00 92.56 212 LYS A O 1
ATOM 1689 N N . GLU A 1 213 ? 14.682 26.646 -51.286 1.00 93.94 213 GLU A N 1
ATOM 1690 C CA . GLU A 1 213 ? 13.674 26.986 -52.304 1.00 93.94 213 GLU A CA 1
ATOM 1691 C C . GLU A 1 213 ? 12.585 27.916 -51.757 1.00 93.94 213 GLU A C 1
ATOM 1693 O O . GLU A 1 213 ? 12.210 28.890 -52.409 1.00 93.94 213 GLU A O 1
ATOM 1698 N N . VAL A 1 214 ? 12.082 27.651 -50.547 1.00 95.38 214 VAL A N 1
ATOM 1699 C CA . VAL A 1 214 ? 11.088 28.516 -49.894 1.00 95.38 214 VAL A CA 1
ATOM 1700 C C . VAL A 1 214 ? 11.681 29.890 -49.599 1.00 95.38 214 VAL A C 1
ATOM 1702 O O . VAL A 1 214 ? 11.022 30.896 -49.858 1.00 95.38 214 VAL A O 1
ATOM 1705 N N . PHE A 1 215 ? 12.923 29.955 -49.113 1.00 92.44 215 PHE A N 1
ATOM 1706 C CA . PHE A 1 215 ? 13.614 31.220 -48.871 1.00 92.44 215 PHE A CA 1
ATOM 1707 C C . PHE A 1 215 ? 13.821 32.009 -50.170 1.00 92.44 215 PHE A C 1
ATOM 1709 O O . PHE A 1 215 ? 13.511 33.198 -50.220 1.00 92.44 215 PHE A O 1
ATOM 1716 N N . GLN A 1 216 ? 14.253 31.345 -51.246 1.00 90.44 216 GLN A N 1
ATOM 1717 C CA . GLN A 1 216 ? 14.378 31.949 -52.575 1.00 90.44 216 GLN A CA 1
ATOM 1718 C C . GLN A 1 216 ? 13.033 32.458 -53.106 1.00 90.44 216 GLN A C 1
ATOM 1720 O O . GLN A 1 216 ? 12.947 33.568 -53.625 1.00 90.44 216 GLN A O 1
ATOM 1725 N N . ARG A 1 217 ? 11.955 31.693 -52.927 1.00 93.75 217 ARG A N 1
ATOM 1726 C CA . ARG A 1 217 ? 10.613 32.127 -53.326 1.00 93.75 217 ARG A CA 1
ATOM 1727 C C . ARG A 1 217 ? 10.161 33.346 -52.527 1.00 93.75 217 ARG A C 1
ATOM 1729 O O . ARG A 1 217 ? 9.632 34.286 -53.107 1.00 93.75 217 ARG A O 1
ATOM 1736 N N . LYS A 1 218 ? 10.403 33.356 -51.214 1.00 92.62 218 LYS A N 1
ATOM 1737 C CA . LYS A 1 218 ? 10.035 34.470 -50.332 1.00 92.62 218 LYS A CA 1
ATOM 1738 C C . LYS A 1 218 ? 10.842 35.734 -50.614 1.00 92.62 218 LYS A C 1
ATOM 1740 O O . LYS A 1 218 ? 10.258 36.812 -50.615 1.00 92.62 218 LYS A O 1
ATOM 1745 N N . ILE A 1 219 ? 12.141 35.625 -50.904 1.00 89.69 219 ILE A N 1
ATOM 1746 C CA . ILE A 1 219 ? 12.939 36.800 -51.279 1.00 89.69 219 ILE A CA 1
ATOM 1747 C C . ILE A 1 219 ? 12.530 37.336 -52.655 1.00 89.69 219 ILE A C 1
ATOM 1749 O O . ILE A 1 219 ? 12.469 38.546 -52.831 1.00 89.69 219 ILE A O 1
ATOM 1753 N N . GLN A 1 220 ? 12.190 36.469 -53.616 1.00 88.31 220 GLN A N 1
ATOM 1754 C CA . GLN A 1 220 ? 11.669 36.892 -54.922 1.00 88.31 220 GLN A CA 1
ATOM 1755 C C . GLN A 1 220 ? 10.301 37.571 -54.794 1.00 88.31 220 GLN A C 1
ATOM 1757 O O . GLN A 1 220 ? 10.086 38.625 -55.389 1.00 88.31 220 GLN A O 1
ATOM 1762 N N . GLU A 1 221 ? 9.399 37.013 -53.984 1.00 92.94 221 GLU A N 1
ATOM 1763 C CA . GLU A 1 221 ? 8.105 37.622 -53.658 1.00 92.94 221 GLU A CA 1
ATOM 1764 C C . GLU A 1 221 ? 8.306 39.007 -53.031 1.00 92.94 221 GLU A C 1
ATOM 1766 O O . GLU A 1 221 ? 7.748 39.990 -53.514 1.00 92.94 221 GLU A O 1
ATOM 1771 N N . PHE A 1 222 ? 9.184 39.112 -52.029 1.00 90.19 222 PHE A N 1
ATOM 1772 C CA . PHE A 1 222 ? 9.523 40.381 -51.388 1.00 90.19 222 PHE A CA 1
ATOM 1773 C C . PHE A 1 222 ? 10.101 41.396 -52.381 1.00 90.19 222 PHE A C 1
ATOM 1775 O O . PHE A 1 222 ? 9.634 42.529 -52.443 1.00 90.19 222 PHE A O 1
ATOM 1782 N N . ARG A 1 223 ? 11.064 40.987 -53.215 1.00 88.81 223 ARG A N 1
ATOM 1783 C CA . ARG A 1 223 ? 11.643 41.842 -54.260 1.00 88.81 223 ARG A CA 1
ATOM 1784 C C . ARG A 1 223 ? 10.597 42.326 -55.258 1.00 88.81 223 ARG A C 1
ATOM 1786 O O . ARG A 1 223 ? 10.645 43.483 -55.655 1.00 88.81 223 ARG A O 1
ATOM 1793 N N . THR A 1 224 ? 9.660 41.462 -55.640 1.00 87.19 224 THR A N 1
ATOM 1794 C CA . THR A 1 224 ? 8.563 41.809 -56.555 1.00 87.19 224 THR A CA 1
ATOM 1795 C C . THR A 1 224 ? 7.645 42.849 -55.921 1.00 87.19 224 THR A C 1
ATOM 1797 O O . THR A 1 224 ? 7.294 43.834 -56.562 1.00 87.19 224 THR A O 1
ATOM 1800 N N . VAL A 1 225 ? 7.299 42.675 -54.643 1.00 90.06 225 VAL A N 1
ATOM 1801 C CA . VAL A 1 225 ? 6.494 43.651 -53.899 1.00 90.06 225 VAL A CA 1
ATOM 1802 C C . VAL A 1 225 ? 7.232 44.984 -53.772 1.00 90.06 225 VAL A C 1
ATOM 1804 O O . VAL A 1 225 ? 6.648 46.020 -54.073 1.00 90.06 225 VAL A O 1
ATOM 1807 N N . CYS A 1 226 ? 8.515 44.980 -53.397 1.00 85.25 226 CYS A N 1
ATOM 1808 C CA . CYS A 1 226 ? 9.327 46.197 -53.351 1.00 85.25 226 CYS A CA 1
ATOM 1809 C C . CYS A 1 226 ? 9.370 46.893 -54.713 1.00 85.25 226 CYS A C 1
ATOM 1811 O O . CYS A 1 226 ? 9.123 48.089 -54.779 1.00 85.25 226 CYS A O 1
ATOM 1813 N N . TYR A 1 227 ? 9.587 46.144 -55.793 1.00 87.50 227 TYR A N 1
ATOM 1814 C CA . TYR A 1 227 ? 9.604 46.675 -57.151 1.00 87.50 227 TYR A CA 1
ATOM 1815 C C . TYR A 1 227 ? 8.283 47.349 -57.539 1.00 87.50 227 TYR A C 1
ATOM 1817 O O . TYR A 1 227 ? 8.295 48.471 -58.034 1.00 87.50 227 TYR A O 1
ATOM 1825 N N . VAL A 1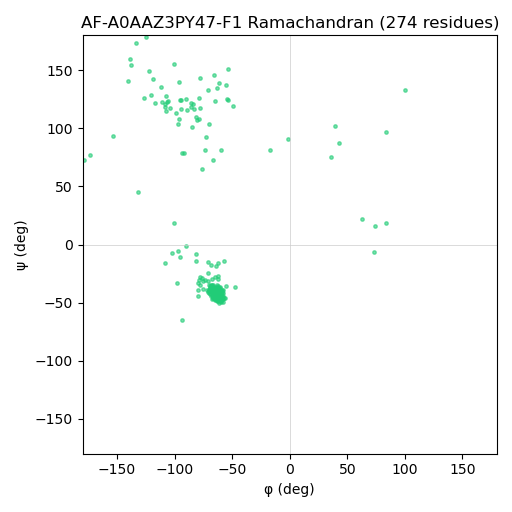 228 ? 7.141 46.712 -57.263 1.00 85.75 228 VAL A N 1
ATOM 1826 C CA . VAL A 1 228 ? 5.818 47.279 -57.576 1.00 85.75 228 VAL A CA 1
ATOM 1827 C C . VAL A 1 228 ? 5.500 48.500 -56.709 1.00 85.75 228 VAL A C 1
ATOM 1829 O O . VAL A 1 228 ? 4.899 49.453 -57.197 1.00 85.75 228 VAL A O 1
ATOM 1832 N N . LEU A 1 229 ? 5.886 48.487 -55.431 1.00 86.69 229 LEU A N 1
ATOM 1833 C CA . LEU A 1 229 ? 5.562 49.569 -54.498 1.00 86.69 229 LEU A CA 1
ATOM 1834 C C . LEU A 1 229 ? 6.472 50.791 -54.648 1.00 86.69 229 LEU A C 1
ATOM 1836 O O . LEU A 1 229 ? 5.994 51.914 -54.513 1.00 86.69 229 LEU A O 1
ATOM 1840 N N . THR A 1 230 ? 7.771 50.591 -54.879 1.00 84.06 230 THR A N 1
ATOM 1841 C CA . THR A 1 230 ? 8.765 51.678 -54.885 1.00 84.06 230 THR A CA 1
ATOM 1842 C C . THR A 1 230 ? 9.292 52.013 -56.275 1.00 84.06 230 THR A C 1
ATOM 1844 O O . THR A 1 230 ? 9.888 53.073 -56.445 1.00 84.06 230 THR A O 1
ATOM 1847 N N . GLY A 1 231 ? 9.089 51.141 -57.267 1.00 82.50 231 GLY A N 1
ATOM 1848 C CA . GLY A 1 231 ? 9.667 51.296 -58.602 1.00 82.50 231 GLY A CA 1
ATOM 1849 C C . GLY A 1 231 ? 11.168 51.001 -58.661 1.00 82.50 231 GLY A C 1
ATOM 1850 O O . GLY A 1 231 ? 11.814 51.388 -59.630 1.00 82.50 231 GLY A O 1
ATOM 1851 N N . TYR A 1 232 ? 11.737 50.336 -57.647 1.00 83.50 232 TYR A N 1
ATOM 1852 C CA . TYR A 1 232 ? 13.147 49.937 -57.621 1.00 83.50 232 TYR A CA 1
ATOM 1853 C C . TYR A 1 232 ? 13.303 48.421 -57.499 1.00 83.50 232 TYR A C 1
ATOM 1855 O O . TYR A 1 232 ? 12.765 47.785 -56.591 1.00 83.50 232 TYR A O 1
ATOM 1863 N N . GLN A 1 233 ? 14.103 47.838 -58.386 1.00 83.44 233 GLN A N 1
ATOM 1864 C CA . GLN A 1 233 ? 14.525 46.447 -58.324 1.00 83.44 233 GLN A CA 1
ATOM 1865 C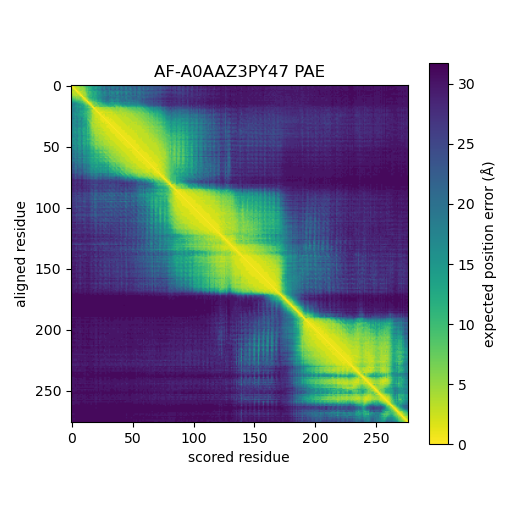 C . GLN A 1 233 ? 15.760 46.325 -57.429 1.00 83.44 233 GLN A C 1
ATOM 1867 O O . GLN A 1 233 ? 16.804 46.890 -57.737 1.00 83.44 233 GLN A O 1
ATOM 1872 N N . ILE A 1 234 ? 15.644 45.577 -56.329 1.00 83.88 234 ILE A N 1
ATOM 1873 C CA . ILE A 1 234 ? 16.727 45.378 -55.354 1.00 83.88 234 ILE A CA 1
ATOM 1874 C C . ILE A 1 234 ? 17.415 44.032 -55.617 1.00 83.88 234 ILE A C 1
ATOM 1876 O O . ILE A 1 234 ? 16.815 42.980 -55.400 1.00 83.88 234 ILE A O 1
ATOM 1880 N N . ASP A 1 235 ? 18.672 44.059 -56.047 1.00 82.94 235 ASP A N 1
ATOM 1881 C CA . ASP A 1 235 ? 19.532 42.904 -56.307 1.00 82.94 235 ASP A CA 1
ATOM 1882 C C . ASP A 1 235 ? 20.681 42.823 -55.291 1.00 82.94 235 ASP A C 1
ATOM 1884 O O . ASP A 1 235 ? 21.332 43.817 -54.981 1.00 82.94 235 ASP A O 1
ATOM 1888 N N . ILE A 1 236 ? 20.959 41.625 -54.771 1.00 81.25 236 ILE A N 1
ATOM 1889 C CA . ILE A 1 236 ? 22.096 41.386 -53.869 1.00 81.25 236 ILE A CA 1
ATOM 1890 C C . ILE A 1 236 ? 23.262 40.898 -54.730 1.00 81.25 236 ILE A C 1
ATOM 1892 O O . ILE A 1 236 ? 23.149 39.850 -55.362 1.00 81.25 236 ILE A O 1
ATOM 1896 N N . THR A 1 237 ? 24.360 41.656 -54.784 1.00 74.50 237 THR A N 1
ATOM 1897 C CA . THR A 1 237 ? 25.506 41.334 -55.659 1.00 74.50 237 THR A CA 1
ATOM 1898 C C . THR A 1 237 ? 26.573 40.521 -54.924 1.00 74.50 237 THR A C 1
ATOM 1900 O O . THR A 1 237 ? 26.802 39.359 -55.242 1.00 74.50 237 THR A O 1
ATOM 1903 N N . THR A 1 238 ? 27.211 41.118 -53.919 1.00 69.69 238 THR A N 1
ATOM 1904 C CA . THR A 1 238 ? 28.230 40.510 -53.046 1.00 69.69 238 THR A CA 1
ATOM 1905 C C . THR A 1 238 ? 27.916 40.840 -51.585 1.00 69.69 238 THR A C 1
ATOM 1907 O O . THR A 1 238 ? 26.977 41.592 -51.313 1.00 69.69 238 THR A O 1
ATOM 1910 N N . GLU A 1 239 ? 28.650 40.260 -50.629 1.00 66.75 239 GLU A N 1
ATOM 1911 C CA . GLU A 1 239 ? 28.382 40.438 -49.195 1.00 66.75 239 GLU A CA 1
ATOM 1912 C C . GLU A 1 239 ? 28.208 41.925 -48.820 1.00 66.75 239 GLU A C 1
ATOM 1914 O O . GLU A 1 239 ? 29.101 42.757 -49.002 1.00 66.75 239 GLU A O 1
ATOM 1919 N N . ASN A 1 240 ? 27.014 42.239 -48.303 1.00 67.19 240 ASN A N 1
ATOM 1920 C CA . ASN A 1 240 ? 26.556 43.557 -47.851 1.00 67.19 240 ASN A CA 1
ATOM 1921 C C . ASN A 1 240 ? 26.479 44.666 -48.920 1.00 67.19 240 ASN A C 1
ATOM 1923 O O . ASN A 1 240 ? 26.467 45.846 -48.560 1.00 67.19 240 ASN A O 1
ATOM 1927 N N . GLN A 1 241 ? 26.389 44.316 -50.208 1.00 80.69 241 GLN A N 1
ATOM 1928 C CA . GLN A 1 241 ? 26.173 45.271 -51.302 1.00 80.69 241 GLN A CA 1
ATOM 1929 C C . GLN A 1 241 ? 24.850 45.019 -52.035 1.00 80.69 241 GLN A C 1
ATOM 1931 O O . GLN A 1 241 ? 24.623 43.949 -52.609 1.00 80.69 241 GLN A O 1
ATOM 1936 N N . TYR A 1 242 ? 24.002 46.044 -52.057 1.00 82.56 242 TYR A N 1
ATOM 1937 C CA . TYR A 1 242 ? 22.681 46.040 -52.673 1.00 82.56 242 TYR A CA 1
ATOM 1938 C C . TYR A 1 242 ? 22.687 46.951 -53.897 1.00 82.56 242 TYR A C 1
ATOM 1940 O O . TYR A 1 242 ? 23.001 48.133 -53.797 1.00 82.56 242 TYR A O 1
ATOM 1948 N N . ARG A 1 243 ? 22.340 46.399 -55.055 1.00 82.88 243 ARG A N 1
ATOM 1949 C CA . ARG A 1 243 ? 22.148 47.132 -56.304 1.00 82.88 243 ARG A CA 1
ATOM 1950 C C . ARG A 1 243 ? 20.670 47.461 -56.451 1.00 82.88 243 ARG A C 1
ATOM 1952 O O . ARG A 1 243 ? 19.842 46.558 -56.401 1.00 82.88 243 ARG A O 1
ATOM 1959 N N . LEU A 1 244 ? 20.340 48.733 -56.614 1.00 84.12 244 LEU A N 1
ATOM 1960 C CA . LEU A 1 244 ? 18.994 49.203 -56.905 1.00 84.12 244 LEU A CA 1
ATOM 1961 C C . LEU A 1 244 ? 18.940 49.685 -58.352 1.00 84.12 244 LEU A C 1
ATOM 1963 O O . LEU A 1 244 ? 19.622 50.643 -58.705 1.00 84.12 244 LEU A O 1
ATOM 1967 N N . THR A 1 245 ? 18.106 49.053 -59.167 1.00 82.75 245 THR A N 1
ATOM 1968 C CA . THR A 1 245 ? 17.830 49.490 -60.541 1.00 82.75 245 THR A CA 1
ATOM 1969 C C . THR A 1 245 ? 16.438 50.108 -60.584 1.00 82.75 245 THR A C 1
ATOM 1971 O O . THR A 1 245 ? 15.465 49.475 -60.174 1.00 82.75 245 THR A O 1
ATOM 1974 N N . SER A 1 246 ? 16.336 51.362 -61.018 1.00 82.06 246 SER A N 1
ATOM 1975 C CA . SER A 1 246 ? 15.052 52.068 -61.114 1.00 82.06 246 SER A CA 1
ATOM 1976 C C . SER A 1 246 ? 14.276 51.633 -62.358 1.00 82.06 246 SER A C 1
ATOM 1978 O O . SER A 1 246 ? 14.865 51.448 -63.418 1.00 82.06 246 SER A O 1
ATOM 1980 N N . VAL A 1 247 ? 12.948 51.540 -62.260 1.00 75.56 247 VAL A N 1
ATOM 1981 C CA . VAL A 1 247 ? 12.043 51.310 -63.408 1.00 75.56 247 VAL A CA 1
ATOM 1982 C C . VAL A 1 247 ? 12.102 52.448 -64.425 1.00 75.56 247 VAL A C 1
ATOM 1984 O O . VAL A 1 247 ? 11.849 52.242 -65.608 1.00 75.56 247 VAL A O 1
ATOM 1987 N N . TYR A 1 248 ? 12.436 53.647 -63.958 1.00 75.06 248 TYR A N 1
ATOM 1988 C CA . TYR A 1 248 ? 12.482 54.860 -64.768 1.00 75.06 248 TYR A CA 1
ATOM 1989 C C . TYR A 1 248 ? 13.910 55.237 -65.181 1.00 75.06 248 TYR A C 1
ATOM 1991 O O . TYR A 1 248 ? 14.161 56.396 -65.495 1.00 75.06 248 TYR A O 1
ATOM 1999 N N . ALA A 1 249 ? 14.853 54.293 -65.123 1.00 76.50 249 ALA A N 1
ATOM 2000 C CA . ALA A 1 249 ? 16.221 54.507 -65.583 1.00 76.50 249 ALA A CA 1
ATOM 2001 C C . ALA A 1 249 ? 16.258 54.793 -67.096 1.00 76.50 249 ALA A C 1
ATOM 2003 O O . ALA A 1 249 ? 15.593 54.108 -67.876 1.00 76.50 249 ALA A O 1
ATOM 2004 N N . GLU A 1 250 ? 17.031 55.802 -67.508 1.00 71.50 250 GLU A N 1
ATOM 2005 C CA . GLU A 1 250 ? 17.167 56.190 -68.919 1.00 71.50 250 GLU A CA 1
ATOM 2006 C C . GLU A 1 250 ? 18.084 55.216 -69.684 1.00 71.50 250 GLU A C 1
ATOM 2008 O O . GLU A 1 250 ? 17.866 54.962 -70.874 1.00 71.50 250 GLU A O 1
ATOM 2013 N N . HIS A 1 251 ? 19.046 54.591 -68.990 1.00 70.50 251 HIS A N 1
ATOM 2014 C CA . HIS A 1 251 ? 19.907 53.535 -69.522 1.00 70.50 251 HIS A CA 1
ATOM 2015 C C . HIS A 1 251 ? 19.818 52.235 -68.706 1.00 70.50 251 HIS A C 1
ATOM 2017 O O . HIS A 1 251 ? 19.611 52.239 -67.497 1.00 70.50 251 HIS A O 1
ATOM 2023 N N . MET A 1 252 ? 19.998 51.087 -69.375 1.00 62.91 252 MET A N 1
ATOM 2024 C CA . MET A 1 252 ? 19.906 49.752 -68.750 1.00 62.91 252 MET A CA 1
ATOM 2025 C C . MET A 1 252 ? 20.982 49.488 -67.685 1.00 62.91 252 MET A C 1
ATOM 2027 O O . MET A 1 252 ? 20.808 48.598 -66.853 1.00 62.91 252 MET A O 1
ATOM 2031 N N . ASP A 1 253 ? 22.061 50.269 -67.699 1.00 67.00 253 ASP A N 1
ATOM 2032 C CA . ASP A 1 253 ? 23.194 50.128 -66.784 1.00 67.00 253 ASP A CA 1
ATOM 2033 C C . ASP A 1 253 ? 23.118 51.091 -65.583 1.00 67.00 253 ASP A C 1
ATOM 2035 O O . ASP A 1 253 ? 23.907 50.967 -64.639 1.00 67.00 253 ASP A O 1
ATOM 2039 N N . ASP A 1 254 ? 22.134 52.000 -65.566 1.00 75.62 254 ASP A N 1
ATOM 2040 C CA . ASP A 1 254 ? 21.943 52.950 -64.471 1.00 75.62 254 ASP A CA 1
ATOM 2041 C C . ASP A 1 254 ? 21.454 52.208 -63.226 1.00 75.62 254 ASP A C 1
ATOM 2043 O O . ASP A 1 254 ? 20.292 51.806 -63.090 1.00 75.62 254 ASP A O 1
ATOM 2047 N N . SER A 1 255 ? 22.369 52.009 -62.283 1.00 78.69 255 SER A N 1
ATOM 2048 C CA . SER A 1 255 ? 22.082 51.314 -61.037 1.00 78.69 255 SER A CA 1
ATOM 2049 C C . SER A 1 255 ? 22.789 51.966 -59.860 1.00 78.69 255 SER A C 1
ATOM 2051 O O . SER A 1 255 ? 23.931 52.409 -59.944 1.00 78.69 255 SER A O 1
ATOM 2053 N N . LEU A 1 256 ? 22.090 52.021 -58.731 1.00 79.94 256 LEU A N 1
ATOM 2054 C CA . LEU A 1 256 ? 22.594 52.584 -57.487 1.00 79.94 256 LEU A CA 1
ATOM 2055 C C . LEU A 1 256 ? 23.157 51.461 -56.626 1.00 79.94 256 LEU A C 1
ATOM 2057 O O . LEU A 1 256 ? 22.448 50.504 -56.315 1.00 79.94 256 LEU A O 1
ATOM 2061 N N . LEU A 1 257 ? 24.419 51.568 -56.219 1.00 81.50 257 LEU A N 1
ATOM 2062 C CA . LEU A 1 257 ? 25.058 50.565 -55.375 1.00 81.50 257 LEU A CA 1
ATOM 2063 C C . LEU A 1 257 ? 25.153 51.070 -53.931 1.00 81.50 257 LEU A C 1
ATOM 2065 O O . LEU A 1 257 ? 25.823 52.057 -53.632 1.00 81.50 257 LEU A O 1
ATOM 2069 N N . PHE A 1 258 ? 24.494 50.361 -53.020 1.00 79.50 258 PHE A N 1
ATOM 2070 C CA . PHE A 1 258 ? 24.501 50.645 -51.591 1.00 79.50 258 PHE A CA 1
ATOM 2071 C C . PHE A 1 258 ? 25.325 49.599 -50.866 1.00 79.50 258 PHE A C 1
ATOM 2073 O O . PHE A 1 258 ? 25.080 48.400 -51.001 1.00 79.50 258 PHE A O 1
ATOM 2080 N N . LYS A 1 259 ? 26.278 50.044 -50.052 1.00 80.38 259 LYS A N 1
ATOM 2081 C CA . LYS A 1 259 ? 27.035 49.160 -49.170 1.00 80.38 259 LYS A CA 1
ATOM 2082 C C . LYS A 1 259 ? 26.596 49.405 -47.737 1.00 80.38 259 LYS A C 1
ATOM 2084 O O . LYS A 1 259 ? 26.724 50.514 -47.229 1.00 80.38 259 LYS A O 1
ATOM 2089 N N . VAL A 1 260 ? 26.100 48.366 -47.074 1.00 71.56 260 VAL A N 1
ATOM 2090 C CA . VAL A 1 260 ? 25.728 48.462 -45.660 1.00 71.56 260 VAL A CA 1
ATOM 2091 C C . VAL A 1 260 ? 26.994 48.303 -44.825 1.00 71.56 260 VAL A C 1
ATOM 2093 O O . VAL A 1 260 ? 27.577 47.218 -44.764 1.00 71.56 260 VAL A O 1
ATOM 2096 N N . GLN A 1 261 ? 27.443 49.388 -44.192 1.00 64.69 261 GLN A N 1
ATOM 2097 C CA . GLN A 1 261 ? 28.466 49.308 -43.155 1.00 64.69 261 GLN A CA 1
ATOM 2098 C C . GLN A 1 261 ? 27.800 48.851 -41.854 1.00 64.69 261 GLN A C 1
ATOM 2100 O O . GLN A 1 261 ? 26.832 49.452 -41.398 1.00 64.69 261 GLN A O 1
ATOM 2105 N N . THR A 1 262 ? 28.307 47.788 -41.229 1.00 51.56 262 THR A N 1
ATOM 2106 C CA . THR A 1 262 ? 27.843 47.343 -39.907 1.00 51.56 262 THR A CA 1
ATOM 2107 C C . THR A 1 262 ? 28.407 48.257 -38.816 1.00 51.56 262 THR A C 1
ATOM 2109 O O . THR A 1 262 ? 29.212 47.829 -37.991 1.00 51.56 262 THR A O 1
ATOM 2112 N N . HIS A 1 263 ? 28.013 49.529 -38.820 1.00 42.91 263 HIS A N 1
ATOM 2113 C CA . HIS A 1 263 ? 28.097 50.392 -37.649 1.00 42.91 263 HIS A CA 1
ATOM 2114 C C . HIS A 1 263 ? 26.727 50.378 -36.966 1.00 42.91 263 HIS A C 1
ATOM 2116 O O . HIS A 1 263 ? 25.690 50.314 -37.626 1.00 42.91 263 HIS A O 1
ATOM 2122 N N . LYS A 1 264 ? 26.707 50.337 -35.629 1.00 46.94 264 LYS A N 1
ATOM 2123 C CA . LYS A 1 264 ? 25.454 50.315 -34.865 1.00 46.94 264 LYS A CA 1
ATOM 2124 C C . LYS A 1 264 ? 24.584 51.500 -35.305 1.00 46.94 264 LYS A C 1
ATOM 2126 O O . LYS A 1 264 ? 25.027 52.634 -35.177 1.00 46.94 264 LYS A O 1
ATOM 2131 N N . MET A 1 265 ? 23.358 51.192 -35.734 1.00 40.81 265 MET A N 1
ATOM 2132 C CA . MET A 1 265 ? 22.308 52.110 -36.194 1.00 40.81 265 MET A CA 1
ATOM 2133 C C . MET A 1 265 ? 22.401 52.548 -37.674 1.00 40.81 265 MET A C 1
ATOM 2135 O O . MET A 1 265 ? 23.071 53.505 -38.025 1.00 40.81 265 MET A O 1
ATOM 2139 N N . GLY A 1 266 ? 21.643 51.854 -38.527 1.00 49.38 266 GLY A N 1
ATOM 2140 C CA . GLY A 1 266 ? 20.627 52.485 -39.380 1.00 49.38 266 GLY A CA 1
ATOM 2141 C C . GLY A 1 266 ? 21.004 53.333 -40.598 1.00 49.38 266 GLY A C 1
ATOM 2142 O O . GLY A 1 266 ? 20.072 53.656 -41.325 1.00 49.38 266 GLY A O 1
ATOM 2143 N N . ASP A 1 267 ? 22.268 53.651 -40.877 1.00 45.78 267 ASP A N 1
ATOM 2144 C CA . ASP A 1 267 ? 22.598 54.549 -41.998 1.00 45.78 267 ASP A CA 1
ATOM 2145 C C . ASP A 1 267 ? 23.227 53.803 -43.189 1.00 45.78 267 ASP A C 1
ATOM 2147 O O . ASP A 1 267 ? 24.313 53.225 -43.106 1.00 45.78 267 ASP A O 1
ATOM 2151 N N . GLY A 1 268 ? 22.513 53.793 -44.321 1.00 53.12 268 GLY A N 1
ATOM 2152 C CA . GLY A 1 268 ? 23.012 53.296 -45.604 1.00 53.12 268 GLY A CA 1
ATOM 2153 C C . GLY A 1 268 ? 23.814 54.375 -46.330 1.00 53.12 268 GLY A C 1
ATOM 2154 O O . GLY A 1 268 ? 23.284 55.439 -46.639 1.00 53.12 268 GLY A O 1
ATOM 2155 N N . GLU A 1 269 ? 25.085 54.106 -46.625 1.00 50.31 269 GLU A N 1
ATOM 2156 C CA . GLU A 1 269 ? 25.964 55.037 -47.340 1.00 50.31 269 GLU A CA 1
ATOM 2157 C C . GLU A 1 269 ? 25.783 54.867 -48.864 1.00 50.31 269 GLU A C 1
ATOM 2159 O O . GLU A 1 269 ? 25.951 53.767 -49.404 1.00 50.31 269 GLU A O 1
ATOM 2164 N N . MET A 1 270 ? 25.405 55.943 -49.565 1.00 47.75 270 MET A N 1
ATOM 2165 C CA . MET A 1 270 ? 25.187 55.956 -51.018 1.00 47.75 270 MET A CA 1
ATOM 2166 C C . MET A 1 270 ? 26.495 56.298 -51.738 1.00 47.75 270 MET A C 1
ATOM 2168 O O . MET A 1 270 ? 27.003 57.412 -51.606 1.00 47.75 270 MET A O 1
ATOM 2172 N N . LYS A 1 271 ? 27.037 55.367 -52.531 1.00 52.50 271 LYS A N 1
ATOM 2173 C CA . LYS A 1 271 ? 28.112 55.677 -53.483 1.00 52.50 271 LYS A CA 1
ATOM 2174 C C . LYS A 1 271 ? 27.492 55.926 -54.853 1.00 52.50 271 LYS A C 1
ATOM 2176 O O . LYS A 1 271 ? 27.004 55.000 -55.490 1.00 52.50 271 LYS A O 1
ATOM 2181 N N . GLY A 1 272 ? 27.478 57.186 -55.281 1.00 42.09 272 GLY A N 1
ATOM 2182 C CA . GLY A 1 272 ? 27.087 57.551 -56.639 1.00 42.09 272 GLY A CA 1
ATOM 2183 C C . GLY A 1 272 ? 28.233 57.278 -57.607 1.00 42.09 272 GLY A C 1
ATOM 2184 O O . GLY A 1 272 ? 29.226 58.000 -57.592 1.00 42.09 272 GLY A O 1
ATOM 2185 N N . GLU A 1 273 ? 28.095 56.255 -58.443 1.00 46.22 273 GLU A N 1
ATOM 2186 C CA . GLU A 1 273 ? 28.834 56.159 -59.701 1.00 46.22 273 GLU A CA 1
ATOM 2187 C C . GLU A 1 273 ? 27.901 56.677 -60.801 1.00 46.22 273 GLU A C 1
ATOM 2189 O O . GLU A 1 273 ? 26.946 56.004 -61.173 1.00 46.22 273 GLU A O 1
ATOM 2194 N N . MET A 1 274 ? 28.132 57.905 -61.281 1.00 34.56 274 MET A N 1
ATOM 2195 C CA . MET A 1 274 ? 27.611 58.315 -62.588 1.00 34.56 274 MET A CA 1
ATOM 2196 C C . MET A 1 274 ? 28.570 57.753 -63.633 1.00 34.56 274 MET A C 1
ATOM 2198 O O . MET A 1 274 ? 29.706 58.220 -63.740 1.00 34.56 274 MET A O 1
ATOM 2202 N N . GLY A 1 275 ? 28.130 56.720 -64.350 1.00 40.25 275 GLY A N 1
ATOM 2203 C CA . GLY A 1 275 ? 28.784 56.295 -65.582 1.00 40.25 275 GLY A CA 1
ATOM 2204 C C . GLY A 1 275 ? 28.653 57.411 -66.615 1.00 40.25 275 GLY A C 1
ATOM 2205 O O . GLY A 1 275 ? 27.547 57.883 -66.870 1.00 40.25 275 GLY A O 1
ATOM 2206 N N . GLY A 1 276 ? 29.787 57.876 -67.135 1.00 32.88 276 GLY A N 1
ATOM 2207 C CA . GLY A 1 276 ? 29.847 58.680 -68.357 1.00 32.88 276 GLY A CA 1
ATOM 2208 C C . GLY A 1 276 ? 30.016 57.794 -69.579 1.00 32.88 276 GLY A C 1
ATOM 2209 O O . GLY A 1 276 ? 30.542 56.669 -69.411 1.00 32.88 276 GLY A O 1
#

pLDDT: mean 81.28, std 17.87, range [32.88, 98.38]

InterPro domains:
  IPR008672 Spindle assembly checkpoint component Mad1 [PF05557] (1-264)
  IPR008672 Spindle assembly checkpoint component Mad1 [PTHR23168] (1-266)

Radius of gyration: 67.68 Å; Cα contacts (8 Å, |Δi|>4): 90; chains: 1; bounding box: 130×93×156 Å

Secondary structure (DSSP, 8-state):
-HHHHHHHHHTT-TTTHHHHHHHHHHHHHHHHHHHHHHHHHHHHHHHHHHHHHHHHHHHHHHHHHHHHHHHHHHHHHHSS-HHHHHHHHHHHHHHHHHHHHHHHHHHHHHHHHHHHHHHHHHHT---TTT------SS-HHHHHHHHHHHHHHHHHHHHHHHHHHHHHHHHS--S-S----------PPPPHHHHHHHHHHHHHHHHHHHHHHHHHHHHHHHHHHHHHHHSEEEEE-STTEEEEEETT-SSTT-EEEEE----SS---EEE-----